Protein AF-A0A358MBJ8-F1 (afdb_monomer_lite)

Radius of gyration: 22.32 Å; chains: 1; bounding box: 69×44×51 Å

Sequence (269 aa):
MGYALFLFYILLGVINAYLLLSREKPTRILWAGGVAGLIFLMWSHVPFSFLFGFGILSHVLGLILVIVWTIVFYVIKRRHLPRLSGLLHRRWKPDKEDLFLLAAVFVISLYCIVCLYSHTLYEIDGAYYTGQCTYGDMNFHLGIITSIKEQGSFPPDYNIFPGQRLDYYFLSDSVSSSLYLFGCSLKAAYMLPMIFAFMLTFAGMWHLAYAVLKRVSKTLTAFILFFFNGGFGLMYFLDGLKAEGGAENFNRIFTAYYETPTNYVNSGS

Structure (mmCIF, N/CA/C/O backbone):
data_AF-A0A358MBJ8-F1
#
_entry.id   AF-A0A358MBJ8-F1
#
loop_
_atom_site.group_PDB
_atom_site.id
_atom_site.type_symbol
_atom_site.label_atom_id
_atom_site.label_alt_id
_atom_site.label_comp_id
_atom_site.label_asym_id
_atom_site.label_entity_id
_atom_site.label_seq_id
_atom_site.pdbx_PDB_ins_code
_atom_site.Cartn_x
_atom_site.Cartn_y
_atom_site.Cartn_z
_atom_site.occupancy
_atom_site.B_iso_or_equiv
_atom_site.auth_seq_id
_atom_site.auth_comp_id
_atom_site.auth_asym_id
_atom_site.auth_atom_id
_atom_site.pdbx_PDB_model_num
ATOM 1 N N . MET A 1 1 ? 0.413 11.540 -13.100 1.00 87.25 1 MET A N 1
ATOM 2 C CA . MET A 1 1 ? -0.993 11.078 -13.019 1.00 87.25 1 MET A CA 1
ATOM 3 C C . MET A 1 1 ? -1.152 9.915 -12.030 1.00 87.25 1 MET A C 1
ATOM 5 O O . MET A 1 1 ? -2.158 9.872 -11.333 1.00 87.25 1 MET A O 1
ATOM 9 N N . GLY A 1 2 ? -0.149 9.039 -11.880 1.00 94.06 2 GLY A N 1
ATOM 10 C CA . GLY A 1 2 ? -0.182 7.879 -10.975 1.00 94.06 2 GLY A CA 1
ATOM 11 C C . GLY A 1 2 ? -0.465 8.190 -9.500 1.00 94.06 2 GLY A C 1
ATOM 12 O O . GLY A 1 2 ? -1.311 7.530 -8.910 1.00 94.06 2 GLY A O 1
ATOM 13 N N . TYR A 1 3 ? 0.128 9.238 -8.912 1.00 96.94 3 TYR A N 1
ATOM 14 C CA . TYR A 1 3 ? -0.202 9.648 -7.533 1.00 96.94 3 TYR A CA 1
ATOM 15 C C . TYR A 1 3 ? -1.693 9.958 -7.344 1.00 96.94 3 TYR A C 1
ATOM 17 O O . TYR A 1 3 ? -2.292 9.560 -6.349 1.00 96.94 3 TYR A O 1
ATOM 25 N N . ALA A 1 4 ? -2.301 10.652 -8.311 1.00 96.62 4 ALA A N 1
ATOM 26 C CA . ALA A 1 4 ? -3.720 10.986 -8.264 1.00 96.62 4 ALA A CA 1
ATOM 27 C C . ALA A 1 4 ? -4.584 9.726 -8.387 1.00 96.62 4 ALA A C 1
ATOM 29 O O . ALA A 1 4 ? -5.524 9.570 -7.617 1.00 96.62 4 ALA A O 1
ATOM 30 N N . LEU A 1 5 ? -4.224 8.804 -9.290 1.00 96.38 5 LEU A N 1
ATOM 31 C CA . LEU A 1 5 ? -4.881 7.500 -9.411 1.00 96.38 5 LEU A CA 1
ATOM 32 C C . LEU A 1 5 ? -4.848 6.744 -8.076 1.00 96.38 5 LEU A C 1
ATOM 34 O O . LEU A 1 5 ? -5.888 6.305 -7.591 1.00 96.38 5 LEU A O 1
ATOM 38 N N . PHE A 1 6 ? -3.670 6.652 -7.455 1.00 97.94 6 PHE A N 1
ATOM 39 C CA . PHE A 1 6 ? -3.481 5.986 -6.169 1.00 97.94 6 PHE A CA 1
ATOM 40 C C . PHE A 1 6 ? -4.370 6.590 -5.078 1.00 97.94 6 PHE A C 1
ATOM 42 O O . PHE A 1 6 ? -5.174 5.890 -4.466 1.00 97.94 6 PHE A O 1
ATOM 49 N N . LEU A 1 7 ? -4.275 7.908 -4.868 1.00 97.69 7 LEU A N 1
ATOM 50 C CA . LEU A 1 7 ? -5.063 8.610 -3.853 1.00 97.69 7 LEU A CA 1
ATOM 51 C C . LEU A 1 7 ? -6.566 8.507 -4.116 1.00 97.69 7 LEU A C 1
ATOM 53 O O . LEU A 1 7 ? -7.350 8.444 -3.171 1.00 97.69 7 LEU A O 1
ATOM 57 N N . PHE A 1 8 ? -6.976 8.453 -5.382 1.00 98.00 8 PHE A N 1
ATOM 58 C CA . PHE A 1 8 ? -8.374 8.293 -5.747 1.00 98.00 8 PHE A CA 1
ATOM 59 C C . PHE A 1 8 ? -8.906 6.898 -5.392 1.00 98.00 8 PHE A C 1
ATOM 61 O O . PHE A 1 8 ? -9.990 6.797 -4.819 1.00 98.00 8 PHE A O 1
ATOM 68 N N . TYR A 1 9 ? -8.130 5.831 -5.606 1.00 98.50 9 TYR A N 1
ATOM 69 C CA . TYR A 1 9 ? -8.487 4.498 -5.105 1.00 98.50 9 TYR A CA 1
ATOM 70 C C . TYR A 1 9 ? -8.550 4.442 -3.576 1.00 98.50 9 TYR A C 1
ATOM 72 O O . TYR A 1 9 ? -9.495 3.868 -3.033 1.00 98.50 9 TYR A O 1
ATOM 80 N N . ILE A 1 10 ? -7.608 5.080 -2.870 1.00 98.31 10 ILE A N 1
ATOM 81 C CA . ILE A 1 10 ? -7.657 5.195 -1.403 1.00 98.31 10 ILE A CA 1
ATOM 82 C C . ILE A 1 10 ? -8.930 5.924 -0.957 1.00 98.31 10 ILE A C 1
ATOM 84 O O . ILE A 1 10 ? -9.619 5.455 -0.052 1.00 98.31 10 ILE A O 1
ATOM 88 N N . LEU A 1 11 ? -9.293 7.027 -1.615 1.00 98.19 11 LEU A N 1
ATOM 89 C CA . LEU A 1 11 ? -10.523 7.763 -1.327 1.00 98.19 11 LEU A CA 1
ATOM 90 C C . LEU A 1 11 ? -11.769 6.892 -1.537 1.00 98.19 11 LEU A C 1
ATOM 92 O O . LEU A 1 11 ? -12.630 6.843 -0.657 1.00 98.19 11 LEU A O 1
ATOM 96 N N . LEU A 1 12 ? -11.864 6.180 -2.664 1.00 98.44 12 LEU A N 1
ATOM 97 C CA . LEU A 1 12 ? -12.967 5.250 -2.931 1.00 98.44 12 LEU A CA 1
ATOM 98 C C . LEU A 1 12 ? -13.023 4.140 -1.875 1.00 98.44 12 LEU A C 1
ATOM 100 O O . LEU A 1 12 ? -14.106 3.815 -1.383 1.00 98.44 12 LEU A O 1
ATOM 104 N N . GLY A 1 13 ? -11.874 3.610 -1.462 1.00 98.38 13 GLY A N 1
ATOM 105 C CA . GLY A 1 13 ? -11.763 2.661 -0.358 1.00 98.38 13 GLY A CA 1
ATOM 106 C C . GLY A 1 13 ? -12.317 3.218 0.956 1.00 98.38 13 GLY A C 1
ATOM 107 O O . GLY A 1 13 ? -13.173 2.588 1.576 1.00 98.38 13 GLY A O 1
ATOM 108 N N . VAL A 1 14 ? -11.913 4.429 1.351 1.00 97.69 14 VAL A N 1
ATOM 109 C CA . VAL A 1 14 ? -12.406 5.118 2.561 1.00 97.69 14 VAL A CA 1
ATOM 110 C C . VAL A 1 14 ? -13.905 5.389 2.498 1.00 97.69 14 VAL A C 1
ATOM 112 O O . VAL A 1 14 ? -14.598 5.183 3.497 1.00 97.69 14 VAL A O 1
ATOM 115 N N . ILE A 1 15 ? -14.436 5.782 1.338 1.00 96.69 15 ILE A N 1
ATOM 116 C CA . ILE A 1 15 ? -15.883 5.933 1.145 1.00 96.69 15 ILE A CA 1
ATOM 117 C C . ILE A 1 15 ? -16.578 4.589 1.388 1.00 96.69 15 ILE A C 1
ATOM 119 O O . ILE A 1 15 ? -17.484 4.522 2.214 1.00 96.69 15 ILE A O 1
ATOM 123 N N . ASN A 1 16 ? -16.133 3.506 0.744 1.00 97.06 16 ASN A N 1
ATOM 124 C CA . ASN A 1 16 ? -16.726 2.176 0.929 1.00 97.06 16 ASN A CA 1
ATOM 125 C C . ASN A 1 16 ? -16.635 1.693 2.386 1.00 97.06 16 ASN A C 1
ATOM 127 O O . ASN A 1 16 ? -17.618 1.184 2.928 1.00 97.06 16 ASN A O 1
ATOM 131 N N . ALA A 1 17 ? -15.498 1.906 3.050 1.00 96.62 17 ALA A N 1
ATOM 132 C CA . ALA A 1 17 ? -15.330 1.569 4.459 1.00 96.62 17 ALA A CA 1
ATOM 133 C C . ALA A 1 17 ? -16.273 2.377 5.354 1.00 96.62 17 ALA A C 1
ATOM 135 O O . ALA A 1 17 ? -16.887 1.805 6.250 1.00 96.62 17 ALA A O 1
ATOM 136 N N . TYR A 1 18 ? -16.468 3.672 5.091 1.00 93.88 18 TYR A N 1
ATOM 137 C CA . TYR A 1 18 ? -17.449 4.475 5.821 1.00 93.88 18 TYR A CA 1
ATOM 138 C C . TYR A 1 18 ? -18.877 3.958 5.619 1.00 93.88 18 TYR A C 1
ATOM 140 O O . TYR A 1 18 ? -19.639 3.880 6.581 1.00 93.88 18 TYR A O 1
ATOM 148 N N . LEU A 1 19 ? -19.244 3.561 4.397 1.00 93.50 19 LEU A N 1
ATOM 149 C CA . LEU A 1 19 ? -20.577 3.019 4.107 1.00 93.50 19 LEU A CA 1
ATOM 150 C C . LEU A 1 19 ? -20.870 1.715 4.858 1.00 93.50 19 LEU A C 1
ATOM 152 O O . LEU A 1 19 ? -22.028 1.443 5.183 1.00 93.50 19 LEU A O 1
ATOM 156 N N . LEU A 1 20 ? -19.837 0.919 5.137 1.00 93.56 20 LEU A N 1
ATOM 157 C CA . LEU A 1 20 ? -19.953 -0.345 5.860 1.00 93.56 20 LEU A CA 1
ATOM 158 C C . LEU A 1 20 ? -19.821 -0.175 7.381 1.00 93.56 20 LEU A C 1
ATOM 160 O O . LEU A 1 20 ? -20.562 -0.795 8.142 1.00 93.56 20 LEU A O 1
ATOM 164 N N . LEU A 1 21 ? -18.889 0.668 7.818 1.00 92.88 21 LEU A N 1
ATOM 165 C CA . LEU A 1 21 ? -18.431 0.803 9.201 1.00 92.88 21 LEU A CA 1
ATOM 166 C C . LEU A 1 21 ? -18.790 2.174 9.788 1.00 92.88 21 LEU A C 1
ATOM 168 O O . LEU A 1 21 ? -18.085 2.684 10.651 1.00 92.88 21 LEU A O 1
ATOM 172 N N . SER A 1 22 ? -19.900 2.785 9.364 1.00 88.06 22 SER A N 1
ATOM 173 C CA . SER A 1 22 ? -20.279 4.162 9.734 1.00 88.06 22 SER A CA 1
ATOM 174 C C . SER A 1 22 ? -20.434 4.415 11.244 1.00 88.06 22 SER A C 1
ATOM 176 O O . SER A 1 22 ? -20.597 5.559 11.664 1.00 88.06 22 SER A O 1
ATOM 178 N N . ARG A 1 23 ? -20.484 3.353 12.056 1.00 87.50 23 ARG A N 1
ATOM 179 C CA . ARG A 1 23 ? -20.591 3.397 13.524 1.00 87.50 23 ARG A CA 1
ATOM 180 C C . ARG A 1 23 ? -19.247 3.209 14.235 1.00 87.50 23 ARG A C 1
ATOM 182 O O . ARG A 1 23 ? -19.180 3.417 15.443 1.00 87.50 23 ARG A O 1
ATOM 189 N N . GLU A 1 24 ? -18.211 2.802 13.510 1.00 91.06 24 GLU A N 1
ATOM 190 C CA . GLU A 1 24 ? -16.868 2.590 14.043 1.00 91.06 24 GLU A CA 1
ATOM 191 C C . GLU A 1 24 ? -16.105 3.909 14.203 1.00 91.06 24 GLU A C 1
ATOM 193 O O . GLU A 1 24 ? -16.504 4.971 13.714 1.00 91.06 24 GLU A O 1
ATOM 198 N N . LYS A 1 25 ? -14.970 3.837 14.904 1.00 91.12 25 LYS A N 1
ATOM 199 C CA . LYS A 1 25 ? -14.054 4.971 15.051 1.00 91.12 25 LYS A CA 1
ATOM 200 C C . LYS A 1 25 ? -13.467 5.396 13.693 1.00 91.12 25 LYS A C 1
ATOM 202 O O . LYS A 1 25 ? -13.165 4.526 12.871 1.00 91.12 25 LYS A O 1
ATOM 207 N N . PRO A 1 26 ? -13.191 6.700 13.483 1.00 92.56 26 PRO A N 1
ATOM 208 C CA . PRO A 1 26 ? -12.522 7.187 12.275 1.00 92.56 26 PRO A CA 1
ATOM 209 C C . PRO A 1 26 ? -11.204 6.472 11.961 1.00 92.56 26 PRO A C 1
ATOM 211 O O . PRO A 1 26 ? -10.947 6.181 10.800 1.00 92.56 26 PRO A O 1
ATOM 214 N N . THR A 1 27 ? -10.407 6.118 12.975 1.00 95.12 27 THR A N 1
ATOM 215 C CA . THR A 1 27 ? -9.150 5.361 12.814 1.00 95.12 27 THR A CA 1
ATOM 216 C C . THR A 1 27 ? -9.362 4.029 12.096 1.00 95.12 27 THR A C 1
ATOM 218 O O . THR A 1 27 ? -8.670 3.737 11.124 1.00 95.12 27 THR A O 1
ATOM 221 N N . ARG A 1 28 ? -10.387 3.269 12.496 1.00 95.50 28 ARG A N 1
ATOM 222 C CA . ARG A 1 28 ? -10.745 1.984 11.875 1.00 95.50 28 ARG A CA 1
ATOM 223 C C . ARG A 1 28 ? -11.305 2.153 10.468 1.00 95.50 28 ARG A C 1
ATOM 225 O O . ARG A 1 28 ? -10.997 1.348 9.597 1.00 95.50 28 ARG A O 1
ATOM 232 N N . ILE A 1 29 ? -12.109 3.195 10.241 1.00 96.06 29 ILE A N 1
ATOM 233 C CA . ILE A 1 29 ? -12.667 3.510 8.917 1.00 96.06 29 ILE A CA 1
ATOM 234 C C . ILE A 1 29 ? -11.545 3.874 7.940 1.00 96.06 29 ILE A C 1
ATOM 236 O O . ILE A 1 29 ? -11.521 3.359 6.826 1.00 96.06 29 ILE A O 1
ATOM 240 N N . LEU A 1 30 ? -10.606 4.728 8.355 1.00 96.50 30 LEU A N 1
ATOM 241 C CA . LEU A 1 30 ? -9.457 5.124 7.539 1.00 96.50 30 LEU A CA 1
ATOM 242 C C . LEU A 1 30 ? -8.540 3.935 7.249 1.00 96.50 30 LEU A C 1
ATOM 244 O O . LEU A 1 30 ? -8.127 3.758 6.106 1.00 96.50 30 LEU A O 1
ATOM 248 N N . TRP A 1 31 ? -8.273 3.094 8.251 1.00 98.00 31 TRP A N 1
ATOM 249 C CA . TRP A 1 31 ? -7.493 1.873 8.073 1.00 98.00 31 TRP A CA 1
ATOM 250 C C . TRP A 1 31 ? -8.161 0.900 7.091 1.00 98.00 31 TRP A C 1
ATOM 252 O O . TRP A 1 31 ? -7.574 0.563 6.063 1.00 98.00 31 TRP A O 1
ATOM 262 N N . ALA A 1 32 ? -9.406 0.494 7.358 1.00 98.19 32 ALA A N 1
ATOM 263 C CA . ALA A 1 32 ? -10.138 -0.436 6.498 1.00 98.19 32 ALA A CA 1
ATOM 264 C C . ALA A 1 32 ? -10.319 0.134 5.084 1.00 98.19 32 ALA A C 1
ATOM 266 O O . ALA A 1 32 ? -10.236 -0.593 4.098 1.00 98.19 32 ALA A O 1
ATOM 267 N N . GLY A 1 33 ? -10.519 1.448 4.986 1.00 98.00 33 GLY A N 1
ATOM 268 C CA . GLY A 1 33 ? -10.621 2.172 3.731 1.00 98.00 33 GLY A CA 1
ATOM 269 C C . GLY A 1 33 ? -9.330 2.184 2.928 1.00 98.00 33 GLY A C 1
ATOM 270 O O . GLY A 1 33 ? -9.367 1.938 1.727 1.00 98.00 33 GLY A O 1
ATOM 271 N N . GLY A 1 34 ? -8.190 2.411 3.579 1.00 98.12 34 GLY A N 1
ATOM 272 C CA . GLY A 1 34 ? -6.884 2.326 2.931 1.00 98.12 34 GLY A CA 1
ATOM 273 C C . GLY A 1 34 ? -6.597 0.921 2.403 1.00 98.12 34 GLY A C 1
ATOM 274 O O . GLY A 1 34 ? -6.195 0.779 1.250 1.00 98.12 34 GLY A O 1
ATOM 275 N N . VAL A 1 35 ? -6.890 -0.118 3.197 1.00 98.19 35 VAL A N 1
ATOM 276 C CA . VAL A 1 35 ? -6.763 -1.523 2.765 1.00 98.19 35 VAL A CA 1
ATOM 277 C C . VAL A 1 35 ? -7.673 -1.808 1.569 1.00 98.19 35 VAL A C 1
ATOM 279 O O . VAL A 1 35 ? -7.209 -2.322 0.554 1.00 98.19 35 VAL A O 1
ATOM 282 N N . ALA A 1 36 ? -8.952 -1.428 1.647 1.00 98.31 36 ALA A N 1
ATOM 283 C CA . ALA A 1 36 ? -9.899 -1.607 0.548 1.00 98.31 36 ALA A CA 1
ATOM 284 C C . ALA A 1 36 ? -9.458 -0.860 -0.719 1.00 98.31 36 ALA A C 1
ATOM 286 O O . ALA A 1 36 ? -9.558 -1.406 -1.812 1.00 98.31 36 ALA A O 1
ATOM 287 N N . GLY A 1 37 ? -8.929 0.357 -0.580 1.00 98.25 37 GLY A N 1
ATOM 288 C CA . GLY A 1 37 ? -8.416 1.146 -1.696 1.00 98.25 37 GLY A CA 1
ATOM 289 C C . GLY A 1 37 ? -7.234 0.481 -2.399 1.00 98.25 37 GLY A C 1
ATOM 290 O O . GLY A 1 37 ? -7.223 0.416 -3.627 1.00 98.25 37 GLY A O 1
ATOM 291 N N . LEU A 1 38 ? -6.284 -0.081 -1.643 1.00 97.50 38 LEU A N 1
ATOM 292 C CA . LEU A 1 38 ? -5.187 -0.869 -2.216 1.00 97.50 38 LEU A CA 1
ATOM 293 C C . LEU A 1 38 ? -5.701 -2.121 -2.934 1.00 97.50 38 LEU A C 1
ATOM 295 O O . LEU A 1 38 ? -5.280 -2.392 -4.054 1.00 97.50 38 LEU A O 1
ATOM 299 N N . ILE A 1 39 ? -6.650 -2.845 -2.334 1.00 97.56 39 ILE A N 1
ATOM 300 C CA . ILE A 1 39 ? -7.275 -4.023 -2.954 1.00 97.56 39 ILE A CA 1
ATOM 301 C C . ILE A 1 39 ? -7.997 -3.636 -4.251 1.00 97.56 39 ILE A C 1
ATOM 303 O O . ILE A 1 39 ? -7.870 -4.337 -5.252 1.00 97.56 39 ILE A O 1
ATOM 307 N N . PHE A 1 40 ? -8.721 -2.515 -4.270 1.00 98.19 40 PHE A N 1
ATOM 308 C CA . PHE A 1 40 ? -9.386 -2.017 -5.472 1.00 98.19 40 PHE A CA 1
ATOM 309 C C . PHE A 1 40 ? -8.391 -1.665 -6.575 1.00 98.19 40 PHE A C 1
ATOM 311 O O . PHE A 1 40 ? -8.598 -2.078 -7.715 1.00 98.19 40 PHE A O 1
ATOM 318 N N . LEU A 1 41 ? -7.308 -0.954 -6.251 1.00 97.94 41 LEU A N 1
ATOM 319 C CA . LEU A 1 41 ? -6.250 -0.655 -7.217 1.00 97.94 41 LEU A CA 1
ATOM 320 C C . LEU A 1 41 ? -5.613 -1.942 -7.762 1.00 97.94 41 LEU A C 1
ATOM 322 O O . LEU A 1 41 ? -5.389 -2.039 -8.961 1.00 97.94 41 LEU A O 1
ATOM 326 N N . MET A 1 42 ? -5.382 -2.928 -6.896 1.00 97.25 42 MET A N 1
ATOM 327 C CA . MET A 1 42 ? -4.738 -4.199 -7.231 1.00 97.25 42 MET A CA 1
ATOM 328 C C . MET A 1 42 ? -5.606 -5.121 -8.100 1.00 97.25 42 MET A C 1
ATOM 330 O O . MET A 1 42 ? -5.093 -5.793 -8.985 1.00 97.25 42 MET A O 1
ATOM 334 N N . TRP A 1 43 ? -6.920 -5.173 -7.864 1.00 97.75 43 TRP A N 1
ATOM 335 C CA . TRP A 1 43 ? -7.792 -6.176 -8.493 1.00 97.75 43 TRP A CA 1
ATOM 336 C C . TRP A 1 43 ? -8.712 -5.643 -9.585 1.00 97.75 43 TRP A C 1
ATOM 338 O O . TRP A 1 43 ? -9.121 -6.405 -10.458 1.00 97.75 43 TRP A O 1
ATOM 348 N N . SER A 1 44 ? -9.086 -4.364 -9.560 1.00 97.94 44 SER A N 1
ATOM 349 C CA . SER A 1 44 ? -10.159 -3.870 -10.436 1.00 97.94 44 SER A CA 1
ATOM 350 C C . SER A 1 44 ? -9.812 -3.913 -11.923 1.00 97.94 44 SER A C 1
ATOM 352 O O . SER A 1 44 ? -10.695 -4.141 -12.747 1.00 97.94 44 SER A O 1
ATOM 354 N N . HIS A 1 45 ? -8.538 -3.726 -12.278 1.00 97.62 45 HIS A N 1
ATOM 355 C CA . HIS A 1 45 ? -8.088 -3.777 -13.667 1.00 97.62 45 HIS A CA 1
ATOM 356 C C . HIS A 1 45 ? -7.978 -5.215 -14.197 1.00 97.62 45 HIS A C 1
ATOM 358 O O . HIS A 1 45 ? -8.116 -5.419 -15.398 1.00 97.62 45 HIS A O 1
ATOM 364 N N . VAL A 1 46 ? -7.764 -6.209 -13.324 1.00 97.94 46 VAL A N 1
ATOM 365 C CA . VAL A 1 46 ? -7.465 -7.613 -13.667 1.00 97.94 46 VAL A CA 1
ATOM 366 C C . VAL A 1 46 ? -8.419 -8.216 -14.707 1.00 97.94 46 VAL A C 1
ATOM 368 O O . VAL A 1 46 ? -7.919 -8.692 -15.727 1.00 97.94 46 VAL A O 1
ATOM 371 N N . PRO A 1 47 ? -9.761 -8.188 -14.541 1.00 98.00 47 PRO A N 1
ATOM 372 C CA . PRO A 1 47 ? -10.665 -8.775 -15.535 1.00 98.00 47 PRO A CA 1
ATOM 373 C C . PRO A 1 47 ? -10.536 -8.114 -16.912 1.00 98.00 47 PRO A C 1
ATOM 375 O O . PRO A 1 47 ? -10.630 -8.789 -17.931 1.00 98.00 47 PRO A O 1
ATOM 378 N N . PHE A 1 48 ? -10.273 -6.808 -16.956 1.00 98.44 48 PHE A N 1
ATOM 379 C CA . PHE A 1 48 ? -10.070 -6.080 -18.205 1.00 98.44 48 PHE A CA 1
ATOM 380 C C . PHE A 1 48 ? -8.677 -6.327 -18.781 1.00 98.44 48 PHE A C 1
ATOM 382 O O . PHE A 1 48 ? -8.526 -6.395 -19.996 1.00 98.44 48 PHE A O 1
ATOM 389 N N . SER A 1 49 ? -7.674 -6.537 -17.927 1.00 98.00 49 SER A N 1
ATOM 390 C CA . SER A 1 49 ? -6.324 -6.891 -18.350 1.00 98.00 49 SER A CA 1
ATOM 391 C C .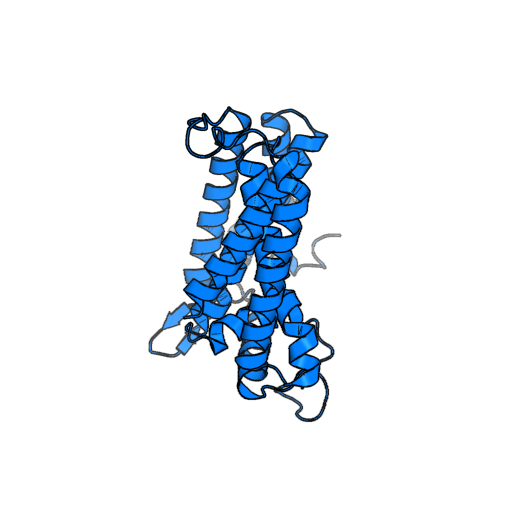 SER A 1 49 ? -6.272 -8.250 -19.042 1.00 98.00 49 SER A C 1
ATOM 393 O O . SER A 1 49 ? -5.563 -8.374 -20.033 1.00 98.00 49 SER A O 1
ATOM 395 N N . PHE A 1 50 ? -7.082 -9.226 -18.624 1.00 97.62 50 PHE A N 1
ATOM 396 C CA . PHE A 1 50 ? -7.232 -10.486 -19.365 1.00 97.62 50 PHE A CA 1
ATOM 397 C C . PHE A 1 50 ? -7.824 -10.312 -20.775 1.00 97.62 50 PHE A C 1
ATOM 399 O O . PHE A 1 50 ? -7.564 -11.139 -21.643 1.00 97.62 50 PHE A O 1
ATOM 406 N N . LEU A 1 51 ? -8.624 -9.265 -21.010 1.00 97.69 51 LEU A N 1
ATOM 407 C CA . LEU A 1 51 ? -9.299 -9.029 -22.294 1.00 97.69 51 LEU A CA 1
ATOM 408 C C . LEU A 1 51 ? -8.503 -8.109 -23.227 1.00 97.69 51 LEU A C 1
ATOM 410 O O . LEU A 1 51 ? -8.498 -8.315 -24.437 1.00 97.69 51 LEU A O 1
ATOM 414 N N . PHE A 1 52 ? -7.861 -7.080 -22.671 1.00 97.81 52 PHE A N 1
ATOM 415 C CA . PHE A 1 52 ? -7.248 -5.981 -23.427 1.00 97.81 52 PHE A CA 1
ATOM 416 C C . PHE A 1 52 ? -5.754 -5.786 -23.130 1.00 97.81 52 PHE A C 1
ATOM 418 O O . PHE A 1 52 ? -5.146 -4.862 -23.667 1.00 97.81 52 PHE A O 1
ATOM 425 N N . GLY A 1 53 ? -5.164 -6.611 -22.262 1.00 97.69 53 GLY A N 1
ATOM 426 C CA . GLY A 1 53 ? -3.791 -6.458 -21.782 1.00 97.69 53 GLY A CA 1
ATOM 427 C C . GLY A 1 53 ? -3.641 -5.474 -20.614 1.00 97.69 53 GLY A C 1
ATOM 428 O O . GLY A 1 53 ? -4.567 -4.762 -20.203 1.00 97.69 53 GLY A O 1
ATOM 429 N N . PHE A 1 54 ? -2.445 -5.424 -20.038 1.00 97.81 54 PHE A N 1
ATOM 430 C CA . PHE A 1 54 ? -2.051 -4.482 -18.995 1.00 97.81 54 PHE A CA 1
ATOM 431 C C . PHE A 1 54 ? -1.777 -3.089 -19.590 1.00 97.81 54 PHE A C 1
ATOM 433 O O . PHE A 1 54 ? -0.643 -2.687 -19.818 1.00 97.81 54 PHE A O 1
ATOM 440 N N . GLY A 1 55 ? -2.843 -2.331 -19.853 1.00 97.56 55 GLY A N 1
ATOM 441 C CA . GLY A 1 55 ? -2.754 -0.986 -20.430 1.00 97.56 55 GLY A CA 1
ATOM 442 C C . GLY A 1 55 ? -3.674 0.030 -19.758 1.00 97.56 55 GLY A C 1
ATOM 443 O O . GLY A 1 55 ? -4.454 -0.302 -18.861 1.00 97.56 55 GLY A O 1
ATOM 444 N N . ILE A 1 56 ? -3.602 1.289 -20.206 1.00 97.81 56 ILE A N 1
ATOM 445 C CA . ILE A 1 56 ? -4.396 2.403 -19.652 1.00 97.81 56 ILE A CA 1
ATOM 446 C C . ILE A 1 56 ? -5.898 2.092 -19.718 1.00 97.81 56 ILE A C 1
ATOM 448 O O . ILE A 1 56 ? -6.608 2.331 -18.744 1.00 97.81 56 ILE A O 1
ATOM 452 N N . LEU A 1 57 ? -6.371 1.503 -20.825 1.00 98.06 57 LEU A N 1
ATOM 453 C CA . LEU A 1 57 ? -7.777 1.129 -21.009 1.00 98.06 57 LEU A CA 1
ATOM 454 C C . LEU A 1 57 ? -8.281 0.218 -19.880 1.00 98.06 57 LEU A C 1
ATOM 456 O O . LEU A 1 57 ? -9.286 0.532 -19.246 1.00 98.06 57 LEU A O 1
ATOM 460 N N . SER A 1 58 ? -7.557 -0.860 -19.576 1.00 98.38 58 SER A N 1
ATOM 461 C CA . SER A 1 58 ? -7.921 -1.818 -18.524 1.00 98.38 58 SER A CA 1
ATOM 462 C C . SER A 1 58 ? -7.999 -1.169 -17.142 1.00 98.38 58 SER A C 1
ATOM 464 O O . SER A 1 58 ? -8.898 -1.470 -16.360 1.00 98.38 58 SER A O 1
ATOM 466 N N . HIS A 1 59 ? -7.106 -0.219 -16.859 1.00 98.38 59 HIS A N 1
ATOM 467 C CA . HIS A 1 59 ? -7.109 0.530 -15.601 1.00 98.38 59 HIS A CA 1
ATOM 468 C C . HIS A 1 59 ? -8.254 1.544 -15.518 1.00 98.38 59 HIS A C 1
ATOM 470 O O . HIS A 1 59 ? -8.829 1.721 -14.446 1.00 98.38 59 HIS A O 1
ATOM 476 N N . VAL A 1 60 ? -8.614 2.191 -16.631 1.00 98.31 60 VAL A N 1
ATOM 477 C CA . VAL A 1 60 ? -9.778 3.090 -16.697 1.00 98.31 60 VAL A CA 1
ATOM 478 C C . VAL A 1 60 ? -11.074 2.302 -16.507 1.00 98.31 60 VAL A C 1
ATOM 480 O O . VAL A 1 60 ? -11.917 2.712 -15.713 1.00 98.31 60 VAL A O 1
ATOM 483 N N . LEU A 1 61 ? -11.220 1.149 -17.166 1.00 98.62 61 LEU A N 1
ATOM 484 C CA . LEU A 1 61 ? -12.375 0.263 -16.986 1.00 98.62 61 LEU A CA 1
ATOM 485 C C . LEU A 1 61 ? -12.459 -0.277 -15.550 1.00 98.62 61 LEU A C 1
ATOM 487 O O . LEU A 1 61 ? -13.537 -0.258 -14.954 1.00 98.62 61 LEU A O 1
ATOM 491 N N . GLY A 1 62 ? -11.322 -0.666 -14.962 1.00 98.50 62 GLY A N 1
ATOM 492 C CA . GLY A 1 62 ? -11.223 -1.038 -13.548 1.00 98.50 62 GLY A CA 1
ATOM 493 C C . GLY A 1 62 ? -11.672 0.083 -12.613 1.00 98.50 62 GLY A C 1
ATOM 494 O O . GLY A 1 62 ? -12.476 -0.136 -11.706 1.00 98.50 62 GLY A O 1
ATOM 495 N N . LEU A 1 63 ? -11.248 1.317 -12.884 1.00 98.44 63 LEU A N 1
ATOM 496 C CA . LEU A 1 63 ? -11.653 2.460 -12.076 1.00 98.44 63 LEU A CA 1
ATOM 497 C C . LEU A 1 63 ? -13.157 2.742 -12.192 1.00 98.44 63 LEU A C 1
ATOM 499 O O . LEU A 1 63 ? -13.819 2.970 -11.179 1.00 98.44 63 LEU A O 1
ATOM 503 N N . ILE A 1 64 ? -13.709 2.688 -13.408 1.00 98.56 64 ILE A N 1
ATOM 504 C CA . ILE A 1 64 ? -15.152 2.834 -13.649 1.00 98.56 64 ILE A CA 1
ATOM 505 C C . ILE A 1 64 ? -15.926 1.764 -12.875 1.00 98.56 64 ILE A C 1
ATOM 507 O O . ILE A 1 64 ? -16.908 2.098 -12.210 1.00 98.56 64 ILE A O 1
ATOM 511 N N . LEU A 1 65 ? -15.467 0.510 -12.891 1.00 98.50 65 LEU A N 1
ATOM 512 C CA . LEU A 1 65 ? -16.076 -0.582 -12.130 1.00 98.50 65 LEU A CA 1
ATOM 513 C C . LEU A 1 65 ? -16.156 -0.248 -10.631 1.00 98.50 65 LEU A C 1
ATOM 515 O O . LEU A 1 65 ? -17.218 -0.399 -10.025 1.00 98.50 65 LEU A O 1
ATOM 519 N N . VAL A 1 66 ? -15.074 0.263 -10.037 1.00 98.56 66 VAL A N 1
ATOM 520 C CA . VAL A 1 66 ? -15.045 0.628 -8.609 1.00 98.56 66 VAL A CA 1
ATOM 521 C C . VAL A 1 66 ? -15.921 1.848 -8.312 1.00 98.56 66 VAL A C 1
ATOM 523 O O . VAL A 1 66 ? -16.596 1.876 -7.280 1.00 98.56 66 VAL A O 1
ATOM 526 N N . ILE A 1 67 ? -15.979 2.842 -9.203 1.00 98.62 67 ILE A N 1
ATOM 527 C CA . ILE A 1 67 ? -16.886 3.994 -9.061 1.00 98.62 67 ILE A CA 1
ATOM 528 C C . ILE A 1 67 ? -18.345 3.528 -9.085 1.00 98.62 67 ILE A C 1
ATOM 530 O O . ILE A 1 67 ? -19.109 3.866 -8.179 1.00 98.62 67 ILE A O 1
ATOM 534 N N . VAL A 1 68 ? -18.729 2.725 -10.082 1.00 98.38 68 VAL A N 1
ATOM 535 C CA . VAL A 1 68 ? -20.090 2.182 -10.214 1.00 98.38 68 VAL A CA 1
ATOM 536 C C . VAL A 1 68 ? -20.452 1.360 -8.981 1.00 98.38 68 VAL A C 1
ATOM 538 O O . VAL A 1 68 ? -21.515 1.576 -8.397 1.00 98.38 68 VAL A O 1
ATOM 541 N N . TRP A 1 69 ? -19.547 0.490 -8.527 1.00 97.75 69 TRP A N 1
ATOM 542 C CA . TRP A 1 69 ? -19.719 -0.269 -7.290 1.00 97.75 69 TRP A CA 1
ATOM 543 C C . TRP A 1 69 ? -19.954 0.645 -6.084 1.00 97.75 69 TRP A C 1
ATOM 545 O O . TRP A 1 69 ? -20.911 0.453 -5.338 1.00 97.75 69 TRP A O 1
ATOM 555 N N . THR A 1 70 ? -19.134 1.684 -5.923 1.00 97.69 70 THR A N 1
ATOM 556 C CA . THR A 1 70 ? -19.245 2.641 -4.813 1.00 97.69 70 THR A CA 1
ATOM 557 C C . THR A 1 70 ? -20.587 3.377 -4.836 1.00 97.69 70 THR A C 1
ATOM 559 O O . THR A 1 70 ? -21.213 3.549 -3.789 1.00 97.69 70 THR A O 1
ATOM 562 N N . ILE A 1 71 ? -21.070 3.773 -6.019 1.00 97.75 71 ILE A N 1
ATOM 563 C CA . ILE A 1 71 ? -22.376 4.428 -6.193 1.00 97.75 71 ILE A CA 1
ATOM 564 C C . ILE A 1 71 ? -23.513 3.470 -5.830 1.00 97.75 71 ILE A C 1
ATOM 566 O O . ILE A 1 71 ? -24.400 3.834 -5.055 1.00 97.75 71 ILE A O 1
ATOM 570 N N . VAL A 1 72 ? -23.488 2.241 -6.348 1.00 97.00 72 VAL A N 1
ATOM 571 C CA . VAL A 1 72 ? -24.494 1.210 -6.043 1.00 97.00 72 VAL A CA 1
ATOM 572 C C . VAL A 1 72 ? -24.511 0.928 -4.542 1.00 97.00 72 VAL A C 1
ATOM 574 O O . VAL A 1 72 ? -25.571 0.944 -3.910 1.00 97.00 72 VAL A O 1
ATOM 577 N N . PHE A 1 73 ? -23.336 0.753 -3.941 1.00 95.38 73 PHE A N 1
ATOM 578 C CA . PHE A 1 73 ? -23.203 0.483 -2.518 1.00 95.38 73 PHE A CA 1
ATOM 579 C C . PHE A 1 73 ? -23.699 1.653 -1.663 1.00 95.38 73 PHE A C 1
ATOM 581 O O . PHE A 1 73 ? -24.422 1.443 -0.684 1.00 95.38 73 PHE A O 1
ATOM 588 N N . TYR A 1 74 ? -23.415 2.891 -2.076 1.00 95.44 74 TYR A N 1
ATOM 589 C CA . TYR A 1 74 ? -23.985 4.089 -1.466 1.00 95.44 74 TYR A CA 1
ATOM 590 C C . TYR A 1 74 ? -25.514 4.084 -1.534 1.00 95.44 74 TYR A C 1
ATOM 592 O O . TYR A 1 74 ? -26.164 4.277 -0.508 1.00 95.44 74 TYR A O 1
ATOM 600 N N . VAL A 1 75 ? -26.114 3.821 -2.699 1.00 95.81 75 VAL A N 1
ATOM 601 C CA . VAL A 1 75 ? -27.579 3.794 -2.864 1.00 95.81 75 VAL A CA 1
ATOM 602 C C . VAL A 1 75 ? -28.230 2.762 -1.938 1.00 95.81 75 VAL A C 1
ATOM 604 O O . VAL A 1 75 ? -29.256 3.065 -1.324 1.00 95.81 75 VAL A O 1
ATOM 607 N N . ILE A 1 76 ? -27.610 1.592 -1.772 1.00 94.31 76 ILE A N 1
ATOM 608 C CA . ILE A 1 76 ? -28.080 0.536 -0.864 1.00 94.31 76 ILE A CA 1
ATOM 609 C C . ILE A 1 76 ? -27.960 0.976 0.603 1.00 94.31 76 ILE A C 1
ATOM 611 O O . ILE A 1 76 ? -28.890 0.797 1.392 1.00 94.31 76 ILE A O 1
ATOM 615 N N . LYS A 1 77 ? -26.826 1.566 0.997 1.00 92.56 77 LYS A N 1
ATOM 616 C CA . LYS A 1 77 ? -26.529 1.865 2.407 1.00 92.56 77 LYS A CA 1
ATOM 617 C C . LYS A 1 77 ? -27.048 3.215 2.888 1.00 92.56 77 LYS A C 1
ATOM 619 O O . LYS A 1 77 ? -27.244 3.368 4.092 1.00 92.56 77 LYS A O 1
ATOM 624 N N . ARG A 1 78 ? -27.350 4.171 2.001 1.00 88.06 78 ARG A N 1
ATOM 625 C CA . ARG A 1 78 ? -27.677 5.565 2.371 1.00 88.06 78 ARG A CA 1
ATOM 626 C C . ARG A 1 78 ? -28.822 5.705 3.373 1.00 88.06 78 ARG A C 1
ATOM 628 O O . ARG A 1 78 ? -28.812 6.638 4.163 1.00 88.06 78 ARG A O 1
ATOM 635 N N . ARG A 1 79 ? -29.798 4.787 3.361 1.00 85.88 79 ARG A N 1
ATOM 636 C CA . ARG A 1 79 ? -30.939 4.796 4.300 1.00 85.88 79 ARG A CA 1
ATOM 637 C C . ARG A 1 79 ? -30.549 4.392 5.725 1.00 85.88 79 ARG A C 1
ATOM 639 O O . ARG A 1 79 ? -31.239 4.757 6.668 1.00 85.88 79 ARG A O 1
ATOM 646 N N . HIS A 1 80 ? -29.461 3.640 5.867 1.00 83.56 80 HIS A N 1
ATOM 647 C CA . HIS A 1 80 ? -28.930 3.164 7.144 1.00 83.56 80 HIS A CA 1
ATOM 648 C C . HIS A 1 80 ? -27.774 4.020 7.660 1.00 83.56 80 HIS A C 1
ATOM 650 O O . HIS A 1 80 ? -27.333 3.824 8.795 1.00 83.56 80 HIS A O 1
ATOM 656 N N . LEU A 1 81 ? -27.280 4.955 6.843 1.00 81.12 81 LEU A N 1
ATOM 657 C CA . LEU A 1 81 ? -26.263 5.891 7.283 1.00 81.12 81 LEU A CA 1
ATOM 658 C C . LEU A 1 81 ? -26.849 6.803 8.364 1.00 81.12 81 LEU A C 1
ATOM 660 O O . LEU A 1 81 ? -27.975 7.292 8.216 1.00 81.12 81 LEU A O 1
ATOM 664 N N . PRO A 1 82 ? -26.095 7.076 9.441 1.00 74.62 82 PRO A N 1
ATOM 665 C CA . PRO A 1 82 ? -26.452 8.166 10.331 1.00 74.62 82 PRO A CA 1
ATOM 666 C C . PRO A 1 82 ? -26.580 9.444 9.492 1.00 74.62 82 PRO A C 1
ATOM 668 O O . PRO A 1 82 ? -25.806 9.644 8.549 1.00 74.62 82 PRO A O 1
ATOM 671 N N . ARG A 1 83 ? -27.576 10.293 9.799 1.00 65.12 83 ARG A N 1
ATOM 672 C CA . ARG A 1 83 ? -27.763 11.580 9.104 1.00 65.12 83 ARG A CA 1
ATOM 673 C C . ARG A 1 83 ? -26.403 12.275 8.993 1.00 65.12 83 ARG A C 1
ATOM 675 O O . ARG A 1 83 ? -25.643 12.279 9.960 1.00 65.12 83 ARG A O 1
ATOM 682 N N . LEU A 1 84 ? -26.107 12.837 7.816 1.00 54.00 84 LEU A N 1
ATOM 683 C CA . LEU A 1 84 ? -24.798 13.372 7.394 1.00 54.00 84 LEU A CA 1
ATOM 684 C C . LEU A 1 84 ? -24.242 14.514 8.277 1.00 54.00 84 LEU A C 1
ATOM 686 O O . LEU A 1 84 ? -23.234 15.125 7.948 1.00 54.00 84 LEU A O 1
ATOM 690 N N . SER A 1 85 ? -24.861 14.787 9.423 1.00 44.69 85 SER A N 1
ATOM 691 C CA . SER A 1 85 ? -24.395 15.673 10.484 1.00 44.69 85 SER A CA 1
ATOM 692 C C . SER A 1 85 ? -23.191 15.120 11.268 1.00 44.69 85 SER A C 1
ATOM 694 O O . SER A 1 85 ? -22.872 15.641 12.330 1.00 44.69 85 SER A O 1
ATOM 696 N N . GLY A 1 86 ? -22.550 14.035 10.817 1.00 47.66 86 GLY A N 1
ATOM 697 C CA . GLY A 1 86 ? -21.556 13.291 11.600 1.00 47.66 86 GLY A CA 1
ATOM 698 C C . GLY A 1 86 ? -20.095 13.558 11.239 1.00 47.66 86 GLY A C 1
ATOM 699 O O . GLY A 1 86 ? -19.308 13.865 12.124 1.00 47.66 86 GLY A O 1
ATOM 700 N N . LEU A 1 87 ? -19.708 13.444 9.966 1.00 48.12 87 LEU A N 1
ATOM 701 C CA . LEU A 1 87 ? -18.284 13.321 9.603 1.00 48.12 87 LEU A CA 1
ATOM 702 C C . LEU A 1 87 ? -17.538 14.660 9.524 1.00 48.12 87 LEU A C 1
ATOM 704 O O . LEU A 1 87 ? -16.395 14.748 9.953 1.00 48.12 87 LEU A O 1
ATOM 708 N N . LEU A 1 88 ? -18.202 15.708 9.029 1.00 46.81 88 LEU A N 1
ATOM 709 C CA . LEU A 1 88 ? -17.654 17.071 8.972 1.00 46.81 88 LEU A CA 1
ATOM 710 C C . LEU A 1 88 ? -18.060 17.934 10.181 1.00 46.81 88 LEU A C 1
ATOM 712 O O . LEU A 1 88 ? -17.396 18.923 10.471 1.00 46.81 88 LEU A O 1
ATOM 716 N N . HIS A 1 89 ? -19.134 17.574 10.898 1.00 42.59 89 HIS A N 1
ATOM 717 C CA . HIS A 1 89 ? -19.689 18.401 11.982 1.00 42.59 89 HIS A CA 1
ATOM 718 C C . HIS A 1 89 ? -19.309 17.914 13.391 1.00 42.59 89 HIS A C 1
ATOM 720 O O . HIS A 1 89 ? -19.211 18.713 14.323 1.00 42.59 89 HIS A O 1
ATOM 726 N N . ARG A 1 90 ? -19.028 16.617 13.576 1.00 51.03 90 ARG A N 1
ATOM 727 C CA . ARG A 1 90 ? -18.487 16.100 14.836 1.00 51.03 90 ARG A CA 1
ATOM 728 C C . ARG A 1 90 ? -16.971 16.231 14.767 1.00 51.03 90 ARG A C 1
ATOM 730 O O . ARG A 1 90 ? -16.313 15.385 14.174 1.00 51.03 90 ARG A O 1
ATOM 737 N N . ARG A 1 91 ? -16.408 17.283 15.374 1.00 64.62 91 ARG A N 1
ATOM 738 C CA . ARG A 1 91 ? -14.963 17.353 15.663 1.00 64.62 91 ARG A CA 1
ATOM 739 C C . ARG A 1 91 ? -14.563 16.037 16.334 1.00 64.62 91 ARG A C 1
ATOM 741 O O . ARG A 1 91 ? -14.908 15.821 17.497 1.00 64.62 91 ARG A O 1
ATOM 748 N N . TRP A 1 92 ? -13.914 15.139 15.593 1.00 80.06 92 TRP A N 1
ATOM 749 C CA . TRP A 1 92 ? -13.373 13.914 16.160 1.00 80.06 92 TRP A CA 1
ATOM 750 C C . TRP A 1 92 ? -12.371 14.322 17.235 1.00 80.06 92 TRP A C 1
ATOM 752 O O . TRP A 1 92 ? -11.425 15.062 16.972 1.00 80.06 92 TRP A O 1
ATOM 762 N N . LYS A 1 93 ? -12.643 13.906 18.470 1.00 87.56 93 LYS A N 1
ATOM 763 C CA . LYS A 1 93 ? -11.730 14.073 19.593 1.00 87.56 93 LYS A CA 1
ATOM 764 C C . LYS A 1 93 ? -11.086 12.707 19.822 1.00 87.56 93 LYS A C 1
ATOM 766 O O . LYS A 1 93 ? -11.807 11.819 20.281 1.00 87.56 93 LYS A O 1
ATOM 771 N N . PRO A 1 94 ? -9.811 12.514 19.441 1.00 90.69 94 PRO A N 1
ATOM 772 C CA . PRO A 1 94 ? -9.138 11.237 19.630 1.00 90.69 94 PRO A CA 1
ATOM 773 C C . PRO A 1 94 ? -9.063 10.923 21.124 1.00 90.69 94 PRO A C 1
ATOM 775 O O . PRO A 1 94 ? -8.733 11.792 21.935 1.00 90.69 94 PRO A O 1
ATOM 778 N N . ASP A 1 95 ? -9.407 9.692 21.489 1.00 94.06 95 ASP A N 1
ATOM 779 C CA . ASP A 1 95 ? -9.239 9.217 22.858 1.00 94.06 95 ASP A CA 1
ATOM 780 C C . ASP A 1 95 ? -7.815 8.686 23.096 1.00 94.06 95 ASP A C 1
ATOM 782 O O . ASP A 1 95 ? -6.937 8.753 22.234 1.00 94.06 95 ASP A O 1
ATOM 786 N N . LYS A 1 96 ? -7.562 8.154 24.296 1.00 95.25 96 LYS A N 1
ATOM 787 C CA . LYS A 1 96 ? -6.245 7.613 24.651 1.00 95.25 96 LYS A CA 1
ATOM 788 C C . LYS A 1 96 ? -5.818 6.455 23.740 1.00 95.25 96 LYS A C 1
ATOM 790 O O . LYS A 1 96 ? -4.630 6.320 23.482 1.00 95.25 96 LYS A O 1
ATOM 795 N N . GLU A 1 97 ? -6.739 5.611 23.280 1.00 95.69 97 GLU A N 1
ATOM 796 C CA . GLU A 1 97 ? -6.398 4.536 22.339 1.00 95.69 97 GLU A CA 1
ATOM 797 C C . GLU A 1 97 ? -5.964 5.132 21.000 1.00 95.69 97 GLU A C 1
ATOM 799 O O . GLU A 1 97 ? -4.900 4.769 20.502 1.00 95.69 97 GLU A O 1
ATOM 804 N N . ASP A 1 98 ? -6.748 6.068 20.460 1.00 96.38 98 ASP A N 1
ATOM 805 C CA . ASP A 1 98 ? -6.476 6.701 19.168 1.00 96.38 98 ASP A CA 1
ATOM 806 C C . ASP A 1 98 ? -5.128 7.439 19.174 1.00 96.38 98 ASP A C 1
ATOM 808 O O . ASP A 1 98 ? -4.344 7.303 18.238 1.00 96.38 98 ASP A O 1
ATOM 812 N N . LEU A 1 99 ? -4.821 8.182 20.242 1.00 96.88 99 LEU A N 1
ATOM 813 C CA . LEU A 1 99 ? -3.549 8.901 20.368 1.00 96.88 99 LEU A CA 1
ATOM 814 C C . LEU A 1 99 ? -2.346 7.951 20.376 1.00 96.88 99 LEU A C 1
ATOM 816 O O . LEU A 1 99 ? -1.359 8.205 19.688 1.00 96.88 99 LEU A O 1
ATOM 820 N N . PHE A 1 100 ? -2.426 6.854 21.131 1.00 97.88 100 PHE A N 1
ATOM 821 C CA . PHE A 1 100 ? -1.341 5.875 21.198 1.00 97.88 100 PHE A CA 1
ATOM 822 C C . PHE A 1 100 ? -1.194 5.082 19.895 1.00 97.88 100 PHE A C 1
ATOM 824 O O . PHE A 1 100 ? -0.064 4.830 19.484 1.00 97.88 100 PHE A O 1
ATOM 831 N N . LEU A 1 101 ? -2.302 4.746 19.226 1.00 97.88 101 LEU A N 1
ATOM 832 C CA . LEU A 1 101 ? -2.288 4.149 17.890 1.00 97.88 101 LEU A CA 1
ATOM 833 C C . LEU A 1 101 ? -1.541 5.054 16.915 1.00 97.88 101 LEU A C 1
ATOM 835 O O . LEU A 1 101 ? -0.586 4.617 16.278 1.00 97.88 101 LEU A O 1
ATOM 839 N N . LEU A 1 102 ? -1.973 6.313 16.804 1.00 97.31 102 LEU A N 1
ATOM 840 C CA . LEU A 1 102 ? -1.402 7.266 15.856 1.00 97.31 102 LEU A CA 1
ATOM 841 C C . LEU A 1 102 ? 0.080 7.503 16.141 1.00 97.31 102 LEU A C 1
ATOM 843 O O . LEU A 1 102 ? 0.874 7.498 15.207 1.00 97.31 102 LEU A O 1
ATOM 847 N N . ALA A 1 103 ? 0.459 7.655 17.412 1.00 97.69 103 ALA A N 1
ATOM 848 C CA . ALA A 1 103 ? 1.854 7.825 17.804 1.00 97.69 103 ALA A CA 1
ATOM 849 C C . ALA A 1 103 ? 2.702 6.591 17.457 1.00 97.69 103 ALA A C 1
ATOM 851 O O . ALA A 1 103 ? 3.755 6.738 16.840 1.00 97.69 103 ALA A O 1
ATOM 852 N N . ALA A 1 104 ? 2.243 5.384 17.804 1.00 96.56 104 ALA A N 1
ATOM 853 C CA . ALA A 1 104 ? 2.970 4.149 17.520 1.00 96.56 104 ALA A CA 1
ATOM 854 C C . ALA A 1 104 ? 3.152 3.944 16.010 1.00 96.56 104 ALA A C 1
ATOM 856 O O . ALA A 1 104 ? 4.280 3.770 15.551 1.00 96.56 104 ALA A O 1
ATOM 857 N N . VAL A 1 105 ? 2.063 4.041 15.238 1.00 97.31 105 VAL A N 1
ATOM 858 C CA . VAL A 1 105 ? 2.086 3.910 13.774 1.00 97.31 105 VAL A CA 1
ATOM 859 C C . VAL A 1 105 ? 2.973 4.982 13.146 1.00 97.31 105 VAL A C 1
ATOM 861 O O . VAL A 1 105 ? 3.768 4.652 12.272 1.00 97.31 105 VAL A O 1
ATOM 864 N N . PHE A 1 106 ? 2.888 6.239 13.592 1.00 96.75 106 PHE A N 1
ATOM 865 C CA . PHE A 1 106 ? 3.716 7.327 13.068 1.00 96.75 106 PHE A CA 1
ATOM 866 C C . PHE A 1 106 ? 5.205 7.077 13.302 1.00 96.75 106 PHE A C 1
ATOM 868 O O . PHE A 1 106 ? 5.977 7.138 12.350 1.00 96.75 106 PHE A O 1
ATOM 875 N N . VAL A 1 107 ? 5.608 6.760 14.537 1.00 95.88 107 VAL A N 1
ATOM 876 C CA . VAL A 1 107 ? 7.023 6.568 14.891 1.00 95.88 10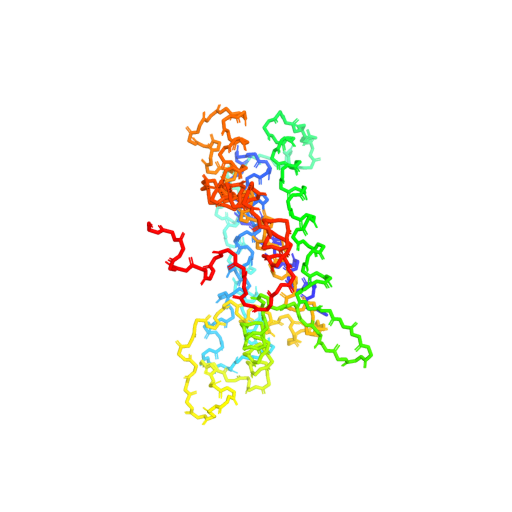7 VAL A CA 1
ATOM 877 C C . VAL A 1 107 ? 7.639 5.426 14.086 1.00 95.88 107 VAL A C 1
ATOM 879 O O . VAL A 1 107 ? 8.690 5.614 13.472 1.00 95.88 107 VAL A O 1
ATOM 882 N N . ILE A 1 108 ? 6.982 4.262 14.040 1.00 94.88 108 ILE A N 1
ATOM 883 C CA . ILE A 1 108 ? 7.542 3.113 13.321 1.00 94.88 108 ILE A CA 1
ATOM 884 C C . ILE A 1 108 ? 7.494 3.303 11.800 1.00 94.88 108 ILE A C 1
ATOM 886 O O . ILE A 1 108 ? 8.457 2.968 11.116 1.00 94.88 108 ILE A O 1
ATOM 890 N N . SER A 1 109 ? 6.437 3.924 11.264 1.00 95.44 109 SER A N 1
ATOM 891 C CA . SER A 1 109 ? 6.354 4.213 9.827 1.00 95.44 109 SER A CA 1
ATOM 892 C C . SER A 1 109 ? 7.410 5.222 9.416 1.00 95.44 109 SER A C 1
ATOM 894 O O . SER A 1 109 ? 8.030 5.039 8.379 1.00 95.44 109 SER A O 1
ATOM 896 N N . LEU A 1 110 ? 7.652 6.261 10.221 1.00 95.44 110 LEU A N 1
ATOM 897 C CA . LEU A 1 110 ? 8.689 7.249 9.943 1.00 95.44 110 LEU A CA 1
ATOM 898 C C . LEU A 1 110 ? 10.063 6.583 9.857 1.00 95.44 110 LEU A C 1
ATOM 900 O O . LEU A 1 110 ? 10.790 6.830 8.899 1.00 95.44 110 LEU A O 1
ATOM 904 N N . TYR A 1 111 ? 10.385 5.700 10.804 1.00 92.94 111 TYR A N 1
ATOM 905 C CA . TYR A 1 111 ? 11.614 4.910 10.752 1.00 92.94 111 TYR A CA 1
ATOM 906 C C . TYR A 1 111 ? 11.698 4.073 9.464 1.00 92.94 111 TYR A C 1
ATOM 908 O O . TYR A 1 111 ? 12.669 4.200 8.718 1.00 92.94 111 TYR A O 1
ATOM 916 N N . CYS A 1 112 ? 10.658 3.295 9.140 1.00 92.31 112 CYS A N 1
ATOM 917 C CA . CYS A 1 112 ? 10.626 2.478 7.923 1.00 92.31 112 CYS A CA 1
ATOM 918 C C . CYS A 1 112 ? 10.742 3.314 6.642 1.00 92.31 112 CYS A C 1
ATOM 920 O O . CYS A 1 112 ? 11.455 2.920 5.726 1.00 92.31 112 CYS A O 1
ATOM 922 N N . ILE A 1 113 ? 10.085 4.475 6.572 1.00 92.56 113 ILE A N 1
ATOM 923 C CA . ILE A 1 113 ? 10.163 5.398 5.433 1.00 92.56 113 ILE A CA 1
ATOM 924 C C . ILE A 1 113 ? 11.588 5.930 5.290 1.00 92.56 113 ILE A C 1
ATOM 926 O O . ILE A 1 113 ? 12.132 5.911 4.189 1.00 92.56 113 ILE A O 1
ATOM 930 N N . VAL A 1 114 ? 12.219 6.366 6.384 1.00 91.44 114 VAL A N 1
ATOM 931 C CA . VAL A 1 114 ? 13.615 6.823 6.352 1.00 91.44 114 VAL A CA 1
ATOM 932 C C . VAL A 1 114 ? 14.517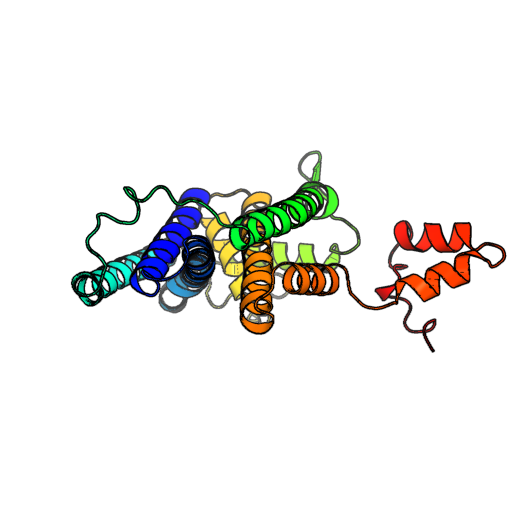 5.711 5.826 1.00 91.44 114 VAL A C 1
ATOM 934 O O . VAL A 1 114 ? 15.278 5.957 4.890 1.00 91.44 114 VAL A O 1
ATOM 937 N N . CYS A 1 115 ? 14.394 4.486 6.344 1.00 89.19 115 CYS A N 1
ATOM 938 C CA . CYS A 1 115 ? 15.145 3.328 5.854 1.00 89.19 115 CYS A CA 1
ATOM 939 C C . CYS A 1 115 ? 14.878 3.047 4.370 1.00 89.19 115 CYS A C 1
ATOM 941 O O . CYS A 1 115 ? 15.826 2.851 3.616 1.00 89.19 115 CYS A O 1
ATOM 943 N N . LEU A 1 116 ? 13.623 3.108 3.923 1.00 88.88 116 LEU A N 1
ATOM 944 C CA . LEU A 1 116 ? 13.251 2.872 2.528 1.00 88.88 116 LEU A CA 1
ATOM 945 C C . LEU A 1 116 ? 13.941 3.869 1.585 1.00 88.88 116 LEU A C 1
ATOM 947 O O . LEU A 1 116 ? 14.508 3.483 0.561 1.00 88.88 116 LEU A O 1
ATOM 951 N N . TYR A 1 117 ? 13.934 5.151 1.958 1.00 86.00 117 TYR A N 1
ATOM 952 C CA . TYR A 1 117 ? 14.521 6.227 1.160 1.00 86.00 117 TYR A CA 1
ATOM 953 C C . TYR A 1 117 ? 16.049 6.242 1.158 1.00 86.00 117 TYR A C 1
ATOM 955 O O . TYR A 1 117 ? 16.628 6.648 0.151 1.00 86.00 117 TYR A O 1
ATOM 963 N N . SER A 1 118 ? 16.686 5.844 2.262 1.00 84.31 118 SER A N 1
ATOM 964 C CA . SER A 1 118 ? 18.142 5.945 2.442 1.00 84.31 118 SER A CA 1
ATOM 965 C C . SER A 1 118 ? 18.896 4.639 2.191 1.00 84.31 118 SER A C 1
ATOM 967 O O . SER A 1 118 ? 20.028 4.688 1.726 1.00 84.31 118 SER A O 1
ATOM 969 N N . HIS A 1 119 ? 18.281 3.485 2.467 1.00 82.69 119 HIS A N 1
ATOM 970 C CA . HIS A 1 119 ? 18.942 2.178 2.449 1.00 82.69 119 HIS A CA 1
ATOM 971 C C . HIS A 1 119 ? 18.300 1.160 1.501 1.00 82.69 119 HIS A C 1
ATOM 973 O O . HIS A 1 119 ? 18.950 0.167 1.209 1.00 82.69 119 HIS A O 1
ATOM 979 N N . THR A 1 120 ? 17.067 1.342 1.012 1.00 83.69 120 THR A N 1
ATOM 980 C CA . THR A 1 120 ? 16.459 0.363 0.084 1.00 83.69 120 THR A CA 1
ATOM 981 C C . THR A 1 120 ? 16.675 0.755 -1.368 1.00 83.69 120 THR A C 1
ATOM 983 O O . THR A 1 120 ? 17.313 0.012 -2.093 1.00 83.69 120 THR A O 1
ATOM 986 N N . LEU A 1 121 ? 16.190 1.922 -1.801 1.00 84.06 121 LEU A N 1
ATOM 987 C CA . LEU A 1 121 ? 16.341 2.360 -3.193 1.00 84.06 121 LEU A CA 1
ATOM 988 C C . LEU A 1 121 ? 16.814 3.817 -3.236 1.00 84.06 121 LEU A C 1
ATOM 990 O O . LEU A 1 121 ? 16.029 4.773 -3.294 1.00 84.06 121 LEU A O 1
ATOM 994 N N . TYR A 1 122 ? 18.130 3.976 -3.163 1.00 84.12 122 TYR A N 1
ATOM 995 C CA . TYR A 1 122 ? 18.822 5.257 -3.152 1.00 84.12 122 TYR A CA 1
ATOM 996 C C . TYR A 1 122 ? 19.292 5.609 -4.566 1.00 84.12 122 TYR A C 1
ATOM 998 O O . TYR A 1 122 ? 19.772 4.748 -5.287 1.00 84.12 122 TYR A O 1
ATOM 1006 N N . GLU A 1 123 ? 19.101 6.851 -5.002 1.00 83.50 123 GLU A N 1
ATOM 1007 C CA . GLU A 1 123 ? 19.441 7.271 -6.369 1.00 83.50 123 GLU A CA 1
ATOM 1008 C C . GLU A 1 123 ? 20.643 8.211 -6.293 1.00 83.50 123 GLU A C 1
ATOM 1010 O O . GLU A 1 123 ? 20.557 9.240 -5.622 1.00 83.50 123 GLU A O 1
ATOM 1015 N N . ILE A 1 124 ? 21.754 7.843 -6.932 1.00 84.88 124 ILE A N 1
ATOM 1016 C CA . ILE A 1 124 ? 22.983 8.644 -7.003 1.00 84.88 124 ILE A CA 1
ATOM 1017 C C . ILE A 1 124 ? 23.388 8.720 -8.472 1.00 84.88 124 ILE A C 1
ATOM 1019 O O . ILE A 1 124 ? 23.518 7.684 -9.119 1.00 84.88 124 ILE A O 1
ATOM 1023 N N . ASP A 1 125 ? 23.563 9.935 -8.995 1.00 86.62 125 ASP A N 1
ATOM 1024 C CA . ASP A 1 125 ? 24.074 10.195 -10.350 1.00 86.62 125 ASP A CA 1
ATOM 1025 C C . ASP A 1 125 ? 23.370 9.394 -11.468 1.00 86.62 125 ASP A C 1
ATOM 1027 O O . ASP A 1 125 ? 23.983 8.959 -12.439 1.00 86.62 125 ASP A O 1
ATOM 1031 N N . GLY A 1 126 ? 22.053 9.187 -11.332 1.00 81.19 126 GLY A N 1
ATOM 1032 C CA . GLY A 1 126 ? 21.232 8.455 -12.305 1.00 81.19 126 GLY A CA 1
ATOM 1033 C C . GLY A 1 126 ? 21.281 6.927 -12.183 1.00 81.19 126 GLY A C 1
ATOM 1034 O O . GLY A 1 126 ? 20.654 6.238 -12.987 1.00 81.19 126 GLY A O 1
ATOM 1035 N N . ALA A 1 127 ? 21.975 6.387 -11.179 1.00 83.56 127 ALA A N 1
ATOM 1036 C CA . ALA A 1 127 ? 21.991 4.967 -10.851 1.00 83.56 127 ALA A CA 1
ATOM 1037 C C . ALA A 1 127 ? 21.253 4.679 -9.535 1.00 83.56 127 ALA A C 1
ATOM 1039 O O . ALA A 1 127 ? 21.266 5.474 -8.591 1.00 83.56 127 ALA A O 1
ATOM 1040 N N . TYR A 1 128 ? 20.619 3.506 -9.468 1.00 85.31 128 TYR A N 1
ATOM 1041 C CA . TYR A 1 128 ? 19.965 3.015 -8.260 1.00 85.31 128 TYR A CA 1
ATOM 1042 C C . TYR A 1 128 ? 20.910 2.131 -7.443 1.00 85.31 128 TYR A C 1
ATOM 1044 O O . TYR A 1 128 ? 21.444 1.138 -7.932 1.00 85.31 128 TYR A O 1
ATOM 1052 N N . TYR A 1 129 ? 21.065 2.487 -6.174 1.00 85.94 129 TYR A N 1
ATOM 1053 C CA . TYR A 1 129 ? 21.811 1.775 -5.150 1.00 85.94 129 TYR A CA 1
ATOM 1054 C C . TYR A 1 129 ? 20.834 1.169 -4.147 1.00 85.94 129 TYR A C 1
ATOM 1056 O O . TYR A 1 129 ? 19.797 1.755 -3.827 1.00 85.94 129 TYR A O 1
ATOM 1064 N N . THR A 1 130 ? 21.189 0.003 -3.621 1.00 85.62 130 THR A N 1
ATOM 1065 C CA . THR A 1 130 ? 20.397 -0.716 -2.623 1.00 85.62 130 THR A CA 1
ATOM 1066 C C . THR A 1 130 ? 21.276 -1.202 -1.499 1.00 85.62 130 THR A C 1
ATOM 1068 O O . THR A 1 130 ? 22.435 -1.567 -1.700 1.00 85.62 130 THR A O 1
ATOM 1071 N N . GLY A 1 131 ? 20.694 -1.248 -0.312 1.00 80.19 131 GLY A N 1
ATOM 1072 C CA . GLY A 1 131 ? 21.267 -1.909 0.839 1.00 80.19 131 GLY A CA 1
ATOM 1073 C C . GLY A 1 131 ? 21.388 -3.407 0.600 1.00 80.19 131 GLY A C 1
ATOM 1074 O O . GLY A 1 131 ? 20.644 -4.015 -0.177 1.00 80.19 131 GLY A O 1
ATOM 1075 N N . GLN A 1 132 ? 22.343 -4.000 1.306 1.00 75.88 132 GLN A N 1
ATOM 1076 C CA . GLN A 1 132 ? 22.686 -5.414 1.216 1.00 75.88 132 GLN A CA 1
ATOM 1077 C C . GLN A 1 132 ? 21.479 -6.337 1.420 1.00 75.88 132 GLN A C 1
ATOM 1079 O O . GLN A 1 132 ? 21.325 -7.306 0.682 1.00 75.88 132 GLN A O 1
ATOM 1084 N N . CYS A 1 133 ? 20.624 -6.049 2.406 1.00 73.69 133 CYS A N 1
ATOM 1085 C CA . CYS A 1 133 ? 19.523 -6.937 2.785 1.00 73.69 133 CYS A CA 1
ATOM 1086 C C . CYS A 1 133 ? 18.443 -7.088 1.705 1.00 73.69 133 CYS A C 1
ATOM 1088 O O . CYS A 1 133 ? 17.691 -8.056 1.747 1.00 73.69 133 CYS A O 1
ATOM 1090 N N . THR A 1 134 ? 18.382 -6.172 0.735 1.00 79.88 134 THR A N 1
ATOM 1091 C CA . THR A 1 134 ? 17.382 -6.171 -0.339 1.00 79.88 134 THR A CA 1
ATOM 1092 C C . THR A 1 134 ? 17.994 -6.326 -1.728 1.00 79.88 134 THR A C 1
ATOM 1094 O O . THR A 1 134 ? 17.257 -6.276 -2.705 1.00 79.88 134 THR A O 1
ATOM 1097 N N . TYR A 1 135 ? 19.313 -6.536 -1.854 1.00 81.00 135 TYR A N 1
ATOM 1098 C CA . TYR A 1 135 ? 20.000 -6.478 -3.152 1.00 81.00 135 TYR A CA 1
ATOM 1099 C C . TYR A 1 135 ? 19.410 -7.433 -4.202 1.00 81.00 135 TYR A C 1
ATOM 1101 O O . TYR A 1 135 ? 19.096 -7.005 -5.307 1.00 81.00 135 TYR A O 1
ATOM 1109 N N . GLY A 1 136 ? 19.225 -8.715 -3.879 1.00 84.19 136 GLY A N 1
ATOM 1110 C CA . GLY A 1 136 ? 18.647 -9.672 -4.832 1.00 84.19 136 GLY A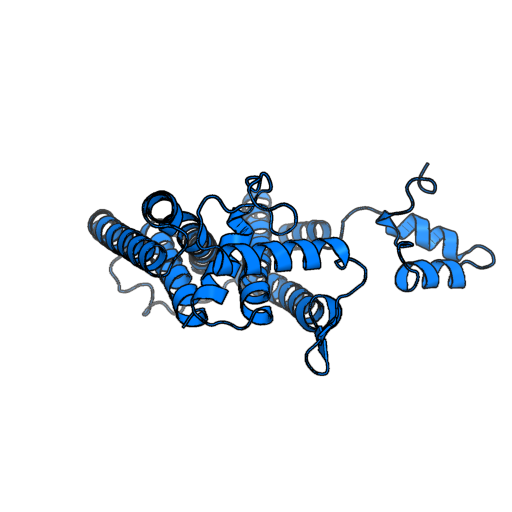 CA 1
ATOM 1111 C C . GLY A 1 136 ? 17.151 -9.445 -5.065 1.00 84.19 136 GLY A C 1
ATOM 1112 O O . GLY A 1 136 ? 16.701 -9.316 -6.201 1.00 84.19 136 GLY A O 1
ATOM 1113 N N . ASP A 1 137 ? 16.400 -9.359 -3.969 1.00 88.06 137 ASP A N 1
ATOM 1114 C CA . ASP A 1 137 ? 14.937 -9.295 -3.966 1.00 88.06 137 ASP A CA 1
ATOM 1115 C C . ASP A 1 137 ? 14.402 -8.021 -4.639 1.00 88.06 137 ASP A C 1
ATOM 1117 O O . ASP A 1 137 ? 13.594 -8.079 -5.565 1.00 88.06 137 ASP A O 1
ATOM 1121 N N . MET A 1 138 ? 14.936 -6.854 -4.270 1.00 90.19 138 MET A N 1
ATOM 1122 C CA . MET A 1 138 ? 14.506 -5.578 -4.839 1.00 90.19 138 MET A CA 1
ATOM 1123 C C . MET A 1 138 ? 14.760 -5.516 -6.347 1.00 90.19 138 MET A C 1
ATOM 1125 O O . MET A 1 138 ? 13.885 -5.087 -7.095 1.00 90.19 138 MET A O 1
ATOM 1129 N N . ASN A 1 139 ? 15.938 -5.946 -6.810 1.00 89.38 139 ASN A N 1
ATOM 1130 C CA . ASN A 1 139 ? 16.265 -5.930 -8.238 1.00 89.38 139 ASN A CA 1
ATOM 1131 C C . ASN A 1 139 ? 15.332 -6.846 -9.041 1.00 89.38 139 ASN A C 1
ATOM 1133 O O . ASN A 1 139 ? 14.893 -6.474 -10.131 1.00 89.38 139 ASN A O 1
ATOM 1137 N N . PHE A 1 140 ? 14.979 -8.006 -8.483 1.00 91.88 140 PHE A N 1
ATOM 1138 C CA . PHE A 1 140 ? 13.989 -8.904 -9.069 1.00 91.88 140 PHE A CA 1
ATOM 1139 C C . PHE A 1 140 ? 12.613 -8.229 -9.195 1.00 91.88 140 PHE A C 1
ATOM 1141 O O . PHE A 1 140 ? 12.052 -8.187 -10.294 1.00 91.88 140 PHE A O 1
ATOM 1148 N N . HIS A 1 141 ? 12.115 -7.606 -8.123 1.00 94.12 141 HIS A N 1
ATOM 1149 C CA . HIS A 1 141 ? 10.836 -6.889 -8.131 1.00 94.12 141 HIS A CA 1
ATOM 1150 C C . HIS A 1 141 ? 10.820 -5.692 -9.090 1.00 94.12 141 HIS A C 1
ATOM 1152 O O . HIS A 1 141 ? 9.863 -5.516 -9.843 1.00 94.12 141 HIS A O 1
ATOM 1158 N N . LEU A 1 142 ? 11.887 -4.888 -9.147 1.00 94.06 142 LEU A N 1
ATOM 1159 C CA . LEU A 1 142 ? 11.988 -3.783 -10.112 1.00 94.06 142 LEU A CA 1
ATOM 1160 C C . LEU A 1 142 ? 11.984 -4.292 -11.560 1.00 94.06 142 LEU A C 1
ATOM 1162 O O . LEU A 1 142 ? 11.362 -3.672 -12.429 1.00 94.06 142 LEU A O 1
ATOM 1166 N N . GLY A 1 143 ? 12.627 -5.436 -11.812 1.00 94.00 143 GLY A N 1
ATOM 1167 C CA . GLY A 1 143 ? 12.561 -6.147 -13.087 1.00 94.00 143 GLY A CA 1
ATOM 1168 C C . GLY A 1 143 ? 11.132 -6.547 -13.460 1.00 94.00 143 GLY A C 1
ATOM 1169 O O . GLY A 1 143 ? 10.695 -6.268 -14.576 1.00 94.00 143 GLY A O 1
ATOM 1170 N N . ILE A 1 144 ? 10.372 -7.121 -12.523 1.00 95.62 144 ILE A N 1
ATOM 1171 C CA . ILE A 1 144 ? 8.954 -7.451 -12.734 1.00 95.62 144 ILE A CA 1
ATOM 1172 C C . ILE A 1 144 ? 8.145 -6.182 -13.021 1.00 95.62 144 ILE A C 1
ATOM 1174 O O . ILE A 1 144 ? 7.488 -6.113 -14.059 1.00 95.62 144 ILE A O 1
ATOM 1178 N N . ILE A 1 145 ? 8.233 -5.165 -12.158 1.00 96.56 145 ILE A N 1
ATOM 1179 C CA . ILE A 1 145 ? 7.448 -3.922 -12.249 1.00 96.56 145 ILE A CA 1
ATOM 1180 C C . ILE A 1 145 ? 7.631 -3.234 -13.603 1.00 96.56 145 ILE A C 1
ATOM 1182 O O . ILE A 1 145 ? 6.668 -2.822 -14.254 1.00 96.56 145 ILE A O 1
ATOM 1186 N N . THR A 1 146 ? 8.883 -3.093 -14.034 1.00 96.06 146 THR A N 1
ATOM 1187 C CA . THR A 1 146 ? 9.190 -2.487 -15.332 1.00 96.06 146 THR A CA 1
ATOM 1188 C C . THR A 1 146 ? 8.692 -3.368 -16.472 1.00 96.06 146 THR A C 1
ATOM 1190 O O . THR A 1 146 ? 8.038 -2.863 -17.382 1.00 96.06 146 THR A O 1
ATOM 1193 N N . SER A 1 147 ? 8.899 -4.684 -16.395 1.00 95.62 147 SER A N 1
ATOM 1194 C CA . SER A 1 147 ? 8.492 -5.603 -17.459 1.00 95.62 147 SER A CA 1
ATOM 1195 C C . SER A 1 147 ? 6.979 -5.684 -17.664 1.00 95.62 147 SER A C 1
ATOM 1197 O O . SER A 1 147 ? 6.545 -5.681 -18.808 1.00 95.62 147 SER A O 1
ATOM 1199 N N . ILE A 1 148 ? 6.167 -5.670 -16.600 1.00 96.56 148 ILE A N 1
ATOM 1200 C CA . ILE A 1 148 ? 4.699 -5.708 -16.710 1.00 96.56 148 ILE A CA 1
ATOM 1201 C C . ILE A 1 148 ? 4.199 -4.496 -17.501 1.00 96.56 148 ILE A C 1
ATOM 1203 O O . ILE A 1 148 ? 3.354 -4.633 -18.387 1.00 96.56 148 ILE A O 1
ATOM 1207 N N . LYS A 1 149 ? 4.739 -3.307 -17.204 1.00 96.00 149 LYS A N 1
ATOM 1208 C CA . LYS A 1 149 ? 4.402 -2.082 -17.936 1.00 96.00 149 LYS A CA 1
ATOM 1209 C C . LYS A 1 149 ? 4.830 -2.172 -19.404 1.00 96.00 149 LYS A C 1
ATOM 1211 O O . LYS A 1 149 ? 4.034 -1.818 -20.266 1.00 96.00 149 LYS A O 1
ATOM 1216 N N . GLU A 1 150 ? 6.071 -2.577 -19.679 1.00 96.00 150 GLU A N 1
ATOM 1217 C CA . GLU A 1 150 ? 6.618 -2.573 -21.045 1.00 96.00 150 GLU A CA 1
ATOM 1218 C C . GLU A 1 150 ? 6.011 -3.670 -21.932 1.00 96.00 150 GLU A C 1
ATOM 1220 O O . GLU A 1 150 ? 5.733 -3.425 -23.103 1.00 96.00 150 GLU A O 1
ATOM 1225 N N . GLN A 1 151 ? 5.767 -4.866 -21.387 1.00 95.00 151 GLN A N 1
ATOM 1226 C CA . GLN A 1 151 ? 5.140 -5.963 -22.128 1.00 95.00 151 GLN A CA 1
ATOM 1227 C C . GLN A 1 151 ? 3.672 -5.660 -22.440 1.00 95.00 151 GLN A C 1
ATOM 1229 O O . GLN A 1 151 ? 3.185 -5.991 -23.520 1.00 95.00 151 GLN A O 1
ATOM 1234 N N . GLY A 1 152 ? 2.937 -5.092 -21.477 1.00 95.00 152 GLY A N 1
ATOM 1235 C CA . GLY A 1 152 ? 1.498 -4.860 -21.600 1.00 95.00 152 GLY A CA 1
ATOM 1236 C C . GLY A 1 152 ? 0.660 -6.141 -21.733 1.00 95.00 152 GLY A C 1
ATOM 1237 O O . GLY A 1 152 ? -0.558 -6.058 -21.887 1.00 95.00 152 GLY A O 1
ATOM 1238 N N . SER A 1 153 ? 1.265 -7.329 -21.668 1.00 93.88 153 SER A N 1
ATOM 1239 C CA . SER A 1 153 ? 0.578 -8.619 -21.643 1.00 93.88 153 SER A CA 1
ATOM 1240 C C . SER A 1 153 ? 0.055 -8.921 -20.237 1.00 93.88 153 SER A C 1
ATOM 1242 O O . SER A 1 153 ? 0.586 -8.453 -19.228 1.00 93.88 153 SER A O 1
ATOM 1244 N N . PHE A 1 154 ? -1.041 -9.675 -20.156 1.00 94.94 154 PHE A N 1
ATOM 1245 C CA . PHE A 1 154 ? -1.588 -10.123 -18.880 1.00 94.94 154 PHE A CA 1
ATOM 1246 C C . PHE A 1 154 ? -2.235 -11.512 -19.027 1.00 94.94 154 PHE A C 1
ATOM 1248 O O . PHE A 1 154 ? -3.162 -11.651 -19.829 1.00 94.94 154 PHE A O 1
ATOM 1255 N N . PRO A 1 155 ? -1.808 -12.534 -18.259 1.00 95.06 155 PRO A N 1
ATOM 1256 C CA . PRO A 1 155 ? -0.681 -12.533 -17.318 1.00 95.06 155 PRO A CA 1
ATOM 1257 C C . PRO A 1 155 ? 0.663 -12.198 -17.995 1.00 95.06 155 PRO A C 1
ATOM 1259 O O . PRO A 1 155 ? 0.802 -12.468 -19.188 1.00 95.06 155 PRO A O 1
ATOM 1262 N N . PRO A 1 156 ? 1.611 -11.581 -17.271 1.00 95.06 156 PRO A N 1
ATOM 1263 C CA . PRO A 1 156 ? 2.918 -11.222 -17.816 1.00 95.06 156 PRO A CA 1
ATOM 1264 C C . PRO A 1 156 ? 3.828 -12.448 -17.977 1.00 95.06 156 PRO A C 1
ATOM 1266 O O . PRO A 1 156 ? 3.644 -13.465 -17.301 1.00 95.06 156 PRO A O 1
ATOM 1269 N N . ASP A 1 157 ? 4.848 -12.318 -18.822 1.00 95.00 157 ASP A N 1
ATOM 1270 C CA . ASP A 1 157 ? 5.925 -13.299 -18.976 1.00 95.00 157 ASP A CA 1
ATOM 1271 C C . ASP A 1 157 ? 7.154 -12.903 -18.144 1.00 95.00 157 ASP A C 1
ATOM 1273 O O . ASP A 1 157 ? 7.349 -11.733 -17.789 1.00 95.00 157 ASP A O 1
ATOM 1277 N N . TYR A 1 158 ? 8.027 -13.870 -17.856 1.00 92.25 158 TYR A N 1
ATOM 1278 C CA . TYR A 1 158 ? 9.330 -13.605 -17.254 1.00 92.25 158 TYR A CA 1
ATOM 1279 C C . TYR A 1 158 ? 10.158 -12.670 -18.142 1.00 92.25 158 TYR A C 1
ATOM 1281 O O . TYR A 1 158 ? 10.420 -12.948 -19.311 1.00 92.25 158 TYR A O 1
ATOM 1289 N N . ASN A 1 159 ? 10.669 -11.592 -17.552 1.00 89.38 159 ASN A N 1
ATOM 1290 C CA . ASN A 1 159 ? 11.576 -10.658 -18.220 1.00 89.38 159 ASN A CA 1
ATOM 1291 C C . ASN A 1 159 ? 12.923 -11.298 -18.604 1.00 89.38 159 ASN A C 1
ATOM 1293 O O . ASN A 1 159 ? 13.499 -10.949 -19.630 1.00 89.38 159 ASN A O 1
ATOM 1297 N N . ILE A 1 160 ? 13.417 -12.237 -17.792 1.00 89.62 160 ILE A N 1
ATOM 1298 C CA . ILE A 1 160 ? 14.679 -12.961 -18.020 1.00 89.62 160 ILE A CA 1
ATOM 1299 C C . ILE A 1 160 ? 14.520 -14.216 -18.887 1.00 89.62 160 ILE A C 1
ATOM 1301 O O . ILE A 1 160 ? 15.517 -14.783 -19.327 1.00 89.62 160 ILE A O 1
ATOM 1305 N N . PHE A 1 161 ? 13.284 -14.662 -19.123 1.00 90.69 161 PHE A N 1
ATOM 1306 C CA . PHE A 1 161 ? 12.987 -15.833 -19.945 1.00 90.69 161 PHE A CA 1
ATOM 1307 C C . PHE A 1 161 ? 11.695 -15.608 -20.752 1.00 90.69 161 PHE A C 1
ATOM 1309 O O . PHE A 1 161 ? 10.643 -16.154 -20.408 1.00 90.69 161 PHE A O 1
ATOM 1316 N N . PRO A 1 162 ? 11.752 -14.756 -21.799 1.00 85.56 162 PRO A N 1
ATOM 1317 C CA . PRO A 1 162 ? 10.572 -14.364 -22.568 1.00 85.56 162 PRO A CA 1
ATOM 1318 C C . PRO A 1 162 ? 9.847 -15.559 -23.196 1.00 85.56 162 PRO A C 1
ATOM 1320 O O . PRO A 1 162 ? 10.485 -16.502 -23.666 1.00 85.56 162 PRO A O 1
ATOM 1323 N N . GLY A 1 163 ? 8.514 -15.503 -23.241 1.00 87.81 163 GLY A N 1
ATOM 1324 C CA . GLY A 1 163 ? 7.659 -16.592 -23.724 1.00 87.81 163 GLY A CA 1
ATOM 1325 C C . GLY A 1 163 ? 7.270 -17.609 -22.647 1.00 87.81 163 GLY A C 1
ATOM 1326 O O . GLY A 1 163 ? 6.392 -18.436 -22.892 1.00 87.81 163 GLY A O 1
ATOM 1327 N N . GLN A 1 164 ? 7.876 -17.536 -21.457 1.00 93.81 164 GLN A N 1
ATOM 1328 C CA . GLN A 1 164 ? 7.430 -18.276 -20.283 1.00 93.81 164 GLN A CA 1
ATOM 1329 C C . GLN A 1 164 ? 6.635 -17.363 -19.353 1.00 93.81 164 GLN A C 1
ATOM 1331 O O . GLN A 1 164 ? 7.121 -16.309 -18.943 1.00 93.81 164 GLN A O 1
ATOM 1336 N N . ARG A 1 165 ? 5.440 -17.810 -18.961 1.00 93.00 165 ARG A N 1
ATOM 1337 C CA . ARG A 1 165 ? 4.569 -17.077 -18.034 1.00 93.00 165 ARG A CA 1
ATOM 1338 C C . ARG A 1 165 ? 5.233 -16.867 -16.680 1.00 93.00 165 ARG A C 1
ATOM 1340 O O . ARG A 1 165 ? 5.887 -17.769 -16.165 1.00 93.00 165 ARG A O 1
ATOM 1347 N N . LEU A 1 166 ? 5.015 -15.693 -16.094 1.00 93.00 166 LEU A N 1
ATOM 1348 C CA . LEU A 1 166 ? 5.468 -15.367 -14.749 1.00 93.00 166 LEU A CA 1
ATOM 1349 C C . LEU A 1 166 ? 4.643 -16.143 -13.711 1.00 93.00 166 LEU A C 1
ATOM 1351 O O . LEU A 1 166 ? 3.530 -15.747 -13.369 1.00 93.00 166 LEU A O 1
ATOM 1355 N N . ASP A 1 167 ? 5.219 -17.222 -13.180 1.00 89.62 167 ASP A N 1
ATOM 1356 C CA . ASP A 1 167 ? 4.601 -18.068 -12.144 1.00 89.62 167 ASP A CA 1
ATOM 1357 C C . ASP A 1 167 ? 4.835 -17.537 -10.711 1.00 89.62 167 ASP A C 1
ATOM 1359 O O . ASP A 1 167 ? 4.426 -18.143 -9.720 1.00 89.62 167 ASP A O 1
ATOM 1363 N N . TYR A 1 168 ? 5.488 -16.378 -10.584 1.00 90.44 168 TYR A N 1
ATOM 1364 C CA . TYR A 1 168 ? 5.639 -15.646 -9.326 1.00 90.44 168 TYR A CA 1
ATOM 1365 C C . TYR A 1 168 ? 4.367 -14.846 -8.983 1.00 90.44 168 TYR A C 1
ATOM 1367 O O . TYR A 1 168 ? 3.608 -14.458 -9.867 1.00 90.44 168 TYR A O 1
ATOM 1375 N N . TYR A 1 169 ? 4.139 -14.535 -7.702 1.00 90.19 169 TYR A N 1
ATOM 1376 C CA . TYR A 1 169 ? 2.982 -13.754 -7.236 1.00 90.19 169 TYR A CA 1
ATOM 1377 C C . TYR A 1 169 ? 3.067 -12.260 -7.620 1.00 90.19 169 TYR A C 1
ATOM 1379 O O . TYR A 1 169 ? 3.258 -11.387 -6.778 1.00 90.19 169 TYR A O 1
ATOM 1387 N N . PHE A 1 170 ? 2.867 -11.951 -8.901 1.00 92.31 170 PHE A N 1
ATOM 1388 C CA . PHE A 1 170 ? 3.115 -10.632 -9.500 1.00 92.31 170 PHE A CA 1
ATOM 1389 C C . PHE A 1 170 ? 2.044 -9.564 -9.228 1.00 92.31 17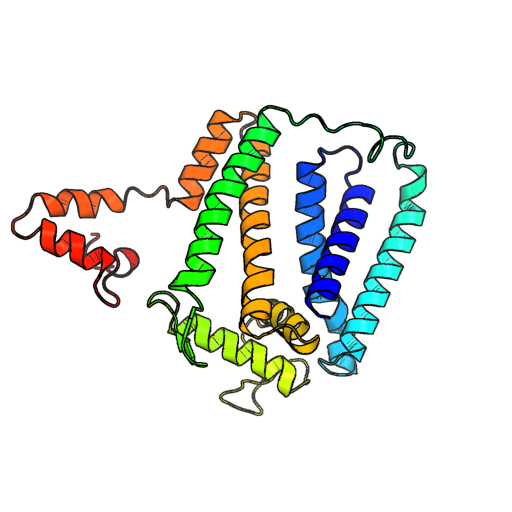0 PHE A C 1
ATOM 1391 O O . PHE A 1 170 ? 2.188 -8.419 -9.650 1.00 92.31 170 PHE A O 1
ATOM 1398 N N . LEU A 1 171 ? 0.937 -9.902 -8.562 1.00 92.06 171 LEU A N 1
ATOM 1399 C CA . LEU A 1 171 ? -0.179 -8.965 -8.391 1.00 92.06 171 LEU A CA 1
ATOM 1400 C C . LEU A 1 171 ? 0.168 -7.792 -7.453 1.00 92.06 171 LEU A C 1
ATOM 1402 O O . LEU A 1 171 ? -0.339 -6.687 -7.615 1.00 92.06 171 LEU A O 1
ATOM 1406 N N . SER A 1 172 ? 1.073 -8.002 -6.494 1.00 91.75 172 SER A N 1
ATOM 1407 C CA . SER A 1 172 ? 1.600 -6.895 -5.688 1.00 91.75 172 SER A CA 1
ATOM 1408 C C . SER A 1 172 ? 2.455 -5.954 -6.545 1.00 91.75 172 SER A C 1
ATOM 1410 O O . SER A 1 172 ? 2.299 -4.734 -6.481 1.00 91.75 172 SER A O 1
ATOM 1412 N N . ASP A 1 173 ? 3.305 -6.510 -7.413 1.00 95.94 173 ASP A N 1
ATOM 1413 C CA . ASP A 1 173 ? 4.124 -5.740 -8.355 1.00 95.94 173 ASP A CA 1
ATOM 1414 C C . ASP A 1 173 ? 3.278 -5.024 -9.413 1.00 95.94 173 ASP A C 1
ATOM 1416 O O . ASP A 1 173 ? 3.652 -3.947 -9.892 1.00 95.94 173 ASP A O 1
ATOM 1420 N N . SER A 1 174 ? 2.105 -5.563 -9.762 1.00 95.94 174 SER A N 1
ATOM 1421 C CA . SER A 1 174 ? 1.203 -4.917 -10.713 1.00 95.94 174 SER A CA 1
ATOM 1422 C C . SER A 1 174 ? 0.686 -3.582 -10.181 1.00 95.94 174 SER A C 1
ATOM 1424 O O . SER A 1 174 ? 0.531 -2.666 -10.977 1.00 95.94 174 SER A O 1
ATOM 1426 N N . VAL A 1 175 ? 0.533 -3.403 -8.861 1.00 97.62 175 VAL A N 1
ATOM 1427 C CA . VAL A 1 175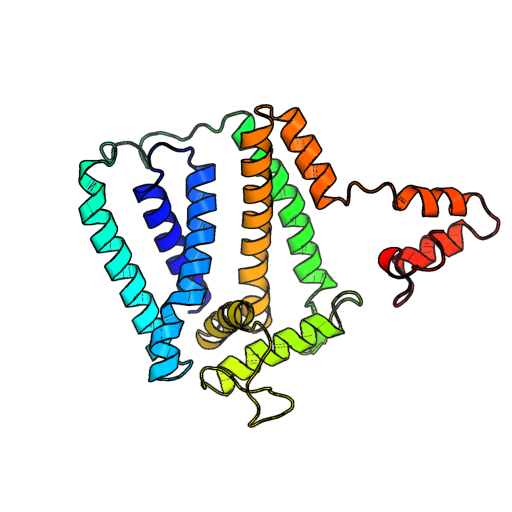 ? 0.186 -2.101 -8.257 1.00 97.62 175 VAL A CA 1
ATOM 1428 C C . VAL A 1 175 ? 1.250 -1.052 -8.580 1.00 97.62 175 VAL A C 1
ATOM 1430 O O . VAL A 1 175 ? 0.931 0.032 -9.075 1.00 97.62 175 VAL A O 1
ATOM 1433 N N . SER A 1 176 ? 2.524 -1.369 -8.345 1.00 97.88 176 SER A N 1
ATOM 1434 C CA . SER A 1 176 ? 3.638 -0.490 -8.710 1.00 97.88 176 SER A CA 1
ATOM 1435 C C . SER A 1 176 ? 3.719 -0.290 -10.225 1.00 97.88 176 SER A C 1
ATOM 1437 O O . SER A 1 176 ? 3.915 0.833 -10.688 1.00 97.88 176 SER A O 1
ATOM 1439 N N . SER A 1 177 ? 3.464 -1.336 -11.009 1.00 98.06 177 SER A N 1
ATOM 1440 C CA . SER A 1 177 ? 3.420 -1.265 -12.476 1.00 98.06 177 SER A CA 1
ATOM 1441 C C . SER A 1 177 ? 2.322 -0.321 -12.969 1.00 98.06 177 SER A C 1
ATOM 1443 O O . SER A 1 177 ? 2.561 0.469 -13.879 1.00 98.06 177 SER A O 1
ATOM 1445 N N . SER A 1 178 ? 1.145 -0.314 -12.332 1.00 98.19 178 SER A N 1
ATOM 1446 C CA . SER A 1 178 ? 0.055 0.625 -12.619 1.00 98.19 178 SER A CA 1
ATOM 1447 C C . SER A 1 178 ? 0.491 2.062 -12.347 1.00 98.19 178 SER A C 1
ATOM 1449 O O . SER A 1 178 ? 0.268 2.952 -13.164 1.00 98.19 178 SER A O 1
ATOM 1451 N N . LEU A 1 179 ? 1.148 2.330 -11.218 1.00 98.31 179 LEU A N 1
ATOM 1452 C CA . LEU A 1 179 ? 1.632 3.681 -10.915 1.00 98.31 179 LEU A CA 1
ATOM 1453 C C . LEU A 1 179 ? 2.696 4.140 -11.910 1.00 98.31 179 LEU A C 1
ATOM 1455 O O . LEU A 1 179 ? 2.679 5.301 -12.336 1.00 98.31 179 LEU A O 1
ATOM 1459 N N . TYR A 1 180 ? 3.584 3.228 -12.300 1.00 97.94 180 TYR A N 1
ATOM 1460 C CA . TYR A 1 180 ? 4.622 3.483 -13.288 1.00 97.94 180 TYR A CA 1
ATOM 1461 C C . TYR A 1 180 ? 4.022 3.744 -14.682 1.00 97.94 180 TYR A C 1
ATOM 1463 O O . TYR A 1 180 ? 4.385 4.723 -15.334 1.00 97.94 180 TYR A O 1
ATOM 1471 N N . LEU A 1 181 ? 3.013 2.968 -15.092 1.00 98.12 181 LEU A N 1
ATOM 1472 C CA . LEU A 1 181 ? 2.237 3.174 -16.322 1.00 98.12 181 LEU A CA 1
ATOM 1473 C C . LEU A 1 181 ? 1.580 4.565 -16.369 1.00 98.12 181 LEU A C 1
ATOM 1475 O O . LEU A 1 181 ? 1.555 5.206 -17.416 1.00 98.12 181 LEU A O 1
ATOM 1479 N N . PHE A 1 182 ? 1.093 5.069 -15.231 1.00 97.94 182 PHE A N 1
ATOM 1480 C CA . PHE A 1 182 ? 0.481 6.401 -15.111 1.00 97.94 182 PHE A CA 1
ATOM 1481 C C . PHE A 1 182 ? 1.498 7.524 -14.788 1.00 97.94 182 PHE A C 1
ATOM 1483 O O . PHE A 1 182 ? 1.124 8.628 -14.350 1.00 97.94 182 PHE A O 1
ATOM 1490 N N . GLY A 1 183 ? 2.787 7.273 -15.025 1.00 96.38 183 GLY A N 1
ATOM 1491 C CA . GLY A 1 183 ? 3.838 8.291 -15.063 1.00 96.38 183 GLY A CA 1
ATOM 1492 C C . GLY A 1 183 ? 4.438 8.676 -13.711 1.00 96.38 183 GLY A C 1
ATOM 1493 O O . GLY A 1 183 ? 4.978 9.774 -13.588 1.00 96.38 183 GLY A O 1
ATOM 1494 N N . CYS A 1 184 ? 4.328 7.838 -12.677 1.00 96.88 184 CYS A N 1
ATOM 1495 C CA . CYS A 1 184 ? 5.235 7.960 -11.529 1.00 96.88 184 CYS A CA 1
ATOM 1496 C C . CYS A 1 184 ? 6.670 7.600 -11.955 1.00 96.88 184 CYS A C 1
ATOM 1498 O O . CYS A 1 184 ? 6.854 6.817 -12.882 1.00 96.88 184 CYS A O 1
ATOM 1500 N N . SER A 1 185 ? 7.693 8.124 -11.270 1.00 94.19 185 SER A N 1
ATOM 1501 C CA . SER A 1 185 ? 9.051 7.575 -11.412 1.00 94.19 185 SER A CA 1
ATOM 1502 C C . SER A 1 185 ? 9.091 6.138 -10.887 1.00 94.19 185 SER A C 1
ATOM 1504 O O . SER A 1 185 ? 8.269 5.778 -10.040 1.00 94.19 185 SER A O 1
ATOM 1506 N N . LEU A 1 186 ? 10.047 5.320 -11.342 1.00 92.75 186 LEU A N 1
ATOM 1507 C CA . LEU A 1 186 ? 10.179 3.935 -10.873 1.00 92.75 186 LEU A CA 1
ATOM 1508 C C . LEU A 1 186 ? 10.332 3.880 -9.345 1.00 92.75 186 LEU A C 1
ATOM 1510 O O . LEU A 1 186 ? 9.609 3.144 -8.675 1.00 92.75 186 LEU A O 1
ATOM 1514 N N . LYS A 1 187 ? 11.181 4.753 -8.784 1.00 92.12 187 LYS A N 1
ATOM 1515 C CA . LYS A 1 187 ? 11.351 4.903 -7.334 1.00 92.12 187 LYS A CA 1
ATOM 1516 C C . LYS A 1 187 ? 10.035 5.196 -6.614 1.00 92.12 187 LYS A C 1
ATOM 1518 O O . LYS A 1 187 ? 9.723 4.550 -5.620 1.00 92.12 187 LYS A O 1
ATOM 1523 N N . ALA A 1 188 ? 9.237 6.138 -7.113 1.00 93.50 188 ALA A N 1
ATOM 1524 C CA . ALA A 1 188 ? 7.964 6.479 -6.485 1.00 93.50 188 ALA A CA 1
ATOM 1525 C C . ALA A 1 188 ? 6.905 5.382 -6.642 1.00 93.50 188 ALA A C 1
ATOM 1527 O O . ALA A 1 188 ? 6.164 5.107 -5.701 1.00 93.50 188 ALA A O 1
ATOM 1528 N N . ALA A 1 189 ? 6.836 4.755 -7.816 1.00 96.00 189 ALA A N 1
ATOM 1529 C CA . ALA A 1 189 ? 5.933 3.646 -8.097 1.00 96.00 189 ALA A CA 1
ATOM 1530 C C . ALA A 1 189 ? 6.214 2.438 -7.191 1.00 96.00 189 ALA A C 1
ATOM 1532 O O . ALA A 1 189 ? 5.279 1.771 -6.753 1.00 96.00 189 ALA A O 1
ATOM 1533 N N . TYR A 1 190 ? 7.485 2.202 -6.868 1.00 94.06 190 TYR A N 1
ATOM 1534 C CA . TYR A 1 190 ? 7.918 1.178 -5.925 1.00 94.06 190 TYR A CA 1
ATOM 1535 C C . TYR A 1 190 ? 7.637 1.578 -4.466 1.00 94.06 190 TYR A C 1
ATOM 1537 O O . TYR A 1 190 ? 7.010 0.832 -3.718 1.00 94.06 190 TYR A O 1
ATOM 1545 N N . MET A 1 191 ? 8.032 2.788 -4.054 1.00 93.81 191 MET A N 1
ATOM 1546 C CA . MET A 1 191 ? 7.947 3.208 -2.650 1.00 93.81 191 MET A CA 1
ATOM 1547 C C . MET A 1 191 ? 6.533 3.539 -2.171 1.00 93.81 191 MET A C 1
ATOM 1549 O O . MET A 1 191 ? 6.183 3.197 -1.044 1.00 93.81 191 MET A O 1
ATOM 1553 N N . LEU A 1 192 ? 5.706 4.201 -2.985 1.00 95.38 192 LEU A N 1
ATOM 1554 C CA . LEU A 1 192 ? 4.404 4.703 -2.535 1.00 95.38 192 LEU A CA 1
ATOM 1555 C C . LEU A 1 192 ? 3.476 3.591 -2.001 1.00 95.38 192 LEU A C 1
ATOM 1557 O O . LEU A 1 192 ? 2.945 3.765 -0.898 1.00 95.38 192 LEU A O 1
ATOM 1561 N N . PRO A 1 193 ? 3.298 2.445 -2.694 1.00 95.56 193 PRO A N 1
ATOM 1562 C CA . PRO A 1 193 ? 2.515 1.334 -2.161 1.00 95.56 193 PRO A CA 1
ATOM 1563 C C . PRO A 1 193 ? 3.091 0.782 -0.854 1.00 95.56 193 PRO A C 1
ATOM 1565 O O . PRO A 1 193 ? 2.328 0.542 0.079 1.00 95.56 193 PRO A O 1
ATOM 1568 N N . MET A 1 194 ? 4.419 0.650 -0.742 1.00 94.81 194 MET A N 1
ATOM 1569 C CA . MET A 1 194 ? 5.076 0.146 0.472 1.00 94.81 194 MET A CA 1
ATOM 1570 C C . MET A 1 194 ? 4.859 1.059 1.681 1.00 94.81 194 MET A C 1
ATOM 1572 O O . MET A 1 194 ? 4.573 0.574 2.773 1.00 94.81 194 MET A O 1
ATOM 1576 N N . ILE A 1 195 ? 4.919 2.380 1.494 1.00 95.31 195 ILE A N 1
ATOM 1577 C CA . ILE A 1 195 ? 4.660 3.355 2.565 1.00 95.31 195 ILE A CA 1
ATOM 1578 C C . ILE A 1 195 ? 3.249 3.163 3.134 1.00 95.31 195 ILE A C 1
ATOM 1580 O O . ILE A 1 195 ? 3.063 3.105 4.351 1.00 95.31 195 ILE A O 1
ATOM 1584 N N . PHE A 1 196 ? 2.250 3.014 2.261 1.00 96.75 196 PHE A N 1
ATOM 1585 C CA . PHE A 1 196 ? 0.879 2.732 2.685 1.00 96.75 196 PHE A CA 1
ATOM 1586 C C . PHE A 1 196 ? 0.745 1.340 3.305 1.00 96.75 196 PHE A C 1
ATOM 1588 O O . PHE A 1 196 ? 0.086 1.206 4.335 1.00 96.75 196 PHE A O 1
ATOM 1595 N N . ALA A 1 197 ? 1.397 0.324 2.741 1.00 94.75 197 ALA A N 1
ATOM 1596 C CA . ALA A 1 197 ? 1.389 -1.029 3.283 1.00 94.75 197 ALA A CA 1
ATOM 1597 C C . ALA A 1 197 ? 1.956 -1.078 4.711 1.00 94.75 197 ALA A C 1
ATOM 1599 O O . ALA A 1 197 ? 1.340 -1.707 5.572 1.00 94.75 197 ALA A O 1
ATOM 1600 N N . PHE A 1 198 ? 3.048 -0.361 5.002 1.00 94.50 198 PHE A N 1
ATOM 1601 C CA . PHE A 1 198 ? 3.587 -0.227 6.359 1.00 94.50 198 PHE A CA 1
ATOM 1602 C C . PHE A 1 198 ? 2.558 0.378 7.310 1.00 94.50 198 PHE A C 1
ATOM 1604 O O . PHE A 1 198 ? 2.173 -0.263 8.289 1.00 94.50 198 PHE A O 1
ATOM 1611 N N . MET A 1 199 ? 2.049 1.573 6.994 1.00 97.25 199 MET A N 1
ATOM 1612 C CA . MET A 1 199 ? 1.079 2.269 7.848 1.00 97.25 199 MET A CA 1
ATOM 1613 C C . MET A 1 199 ? -0.161 1.410 8.127 1.00 97.25 199 MET A C 1
ATOM 1615 O O . MET A 1 199 ? -0.618 1.324 9.269 1.00 97.25 199 MET A O 1
ATOM 1619 N N . LEU A 1 200 ? -0.694 0.744 7.098 1.00 98.06 200 LEU A N 1
ATOM 1620 C CA . LEU A 1 200 ? -1.885 -0.098 7.211 1.00 98.06 200 LEU A CA 1
ATOM 1621 C C . LEU A 1 200 ? -1.612 -1.405 7.958 1.00 98.06 200 LEU A C 1
ATOM 1623 O O . LEU A 1 200 ? -2.477 -1.861 8.705 1.00 98.06 200 LEU A O 1
ATOM 1627 N N . THR A 1 201 ? -0.423 -1.988 7.812 1.00 97.50 201 THR A N 1
ATOM 1628 C CA . THR A 1 201 ? -0.025 -3.198 8.546 1.00 97.50 201 THR A CA 1
ATOM 1629 C C . THR A 1 201 ? 0.162 -2.895 10.028 1.00 97.50 201 THR A C 1
ATOM 1631 O O . THR A 1 201 ? -0.380 -3.606 10.875 1.00 97.50 201 THR A O 1
ATOM 1634 N N . PHE A 1 202 ? 0.840 -1.794 10.360 1.00 97.88 202 PHE A N 1
ATOM 1635 C CA . PHE A 1 202 ? 0.996 -1.343 11.741 1.00 97.88 202 PHE A CA 1
ATOM 1636 C C . PHE A 1 202 ? -0.361 -1.029 12.382 1.00 97.88 202 PHE A C 1
ATOM 1638 O O . PHE A 1 202 ? -0.678 -1.544 13.457 1.00 97.88 202 PHE A O 1
ATOM 1645 N N . ALA A 1 203 ? -1.210 -0.252 11.707 1.00 98.38 203 ALA A N 1
ATOM 1646 C CA . ALA A 1 203 ? -2.552 0.044 12.205 1.00 98.38 203 ALA A CA 1
ATOM 1647 C C . ALA A 1 203 ? -3.416 -1.224 12.338 1.00 98.38 203 ALA A C 1
ATOM 1649 O O . ALA A 1 203 ? -4.135 -1.375 13.326 1.00 98.38 203 ALA A O 1
ATOM 1650 N N . GLY A 1 204 ? -3.308 -2.166 11.397 1.00 98.19 204 GLY A N 1
ATOM 1651 C CA . GLY A 1 204 ? -4.024 -3.442 11.434 1.00 98.19 204 GLY A CA 1
ATOM 1652 C C . GLY A 1 204 ? -3.623 -4.302 12.629 1.00 98.19 204 GLY A C 1
ATOM 1653 O O . GLY A 1 204 ? -4.492 -4.759 13.374 1.00 98.19 204 GLY A O 1
ATOM 1654 N N . MET A 1 205 ? -2.317 -4.446 12.873 1.00 97.62 205 MET A N 1
ATOM 1655 C CA . MET A 1 205 ? -1.804 -5.144 14.053 1.00 97.62 205 MET A CA 1
ATOM 1656 C C . MET A 1 205 ? -2.269 -4.468 15.348 1.00 97.62 205 MET A C 1
ATOM 1658 O O . MET A 1 205 ? -2.723 -5.146 16.270 1.00 97.62 205 MET A O 1
ATOM 1662 N N . TRP A 1 206 ? -2.234 -3.133 15.416 1.00 98.50 206 TRP A N 1
ATOM 1663 C CA . TRP A 1 206 ? -2.746 -2.403 16.577 1.00 98.50 206 TRP A CA 1
ATOM 1664 C C . TRP A 1 206 ? -4.234 -2.677 16.817 1.00 98.50 206 TRP A C 1
ATOM 1666 O O . TRP A 1 206 ? -4.632 -3.008 17.936 1.00 98.50 206 TRP A O 1
ATOM 1676 N N . HIS A 1 207 ? -5.069 -2.551 15.782 1.00 98.06 207 HIS A N 1
ATOM 1677 C CA . HIS A 1 207 ? -6.507 -2.784 15.888 1.00 98.06 207 HIS A CA 1
ATOM 1678 C C . HIS A 1 207 ? -6.822 -4.216 16.323 1.00 98.06 207 HIS A C 1
ATOM 1680 O O . HIS A 1 207 ? -7.676 -4.405 17.194 1.00 98.06 207 HIS A O 1
ATOM 1686 N N . LEU A 1 208 ? -6.108 -5.206 15.783 1.00 98.12 208 LEU A N 1
ATOM 1687 C CA . LEU A 1 208 ? -6.234 -6.603 16.185 1.00 98.12 208 LEU A CA 1
ATOM 1688 C C . LEU A 1 208 ? -5.846 -6.798 17.657 1.00 98.12 208 LEU A C 1
ATOM 1690 O O . LEU A 1 208 ? -6.635 -7.323 18.446 1.00 98.12 208 LEU A O 1
ATOM 1694 N N . ALA A 1 209 ? -4.666 -6.322 18.055 1.00 97.88 209 ALA A N 1
ATOM 1695 C CA . ALA A 1 209 ? -4.176 -6.452 19.422 1.00 97.88 209 ALA A CA 1
ATOM 1696 C C . ALA A 1 209 ? -5.103 -5.757 20.431 1.00 97.88 209 ALA A C 1
ATOM 1698 O O . ALA A 1 209 ? -5.428 -6.338 21.468 1.00 97.88 209 ALA A O 1
ATOM 1699 N N . TYR A 1 210 ? -5.609 -4.560 20.121 1.00 98.06 210 TYR A N 1
ATOM 1700 C CA . TYR A 1 210 ? -6.561 -3.868 20.989 1.00 98.06 210 TYR A CA 1
ATOM 1701 C C . TYR A 1 210 ? -7.908 -4.588 21.048 1.00 98.06 210 TYR A C 1
ATOM 1703 O O . TYR A 1 210 ? -8.510 -4.686 22.122 1.00 98.06 210 TYR A O 1
ATOM 1711 N N . ALA A 1 211 ? -8.379 -5.139 19.925 1.00 97.06 211 ALA A N 1
ATOM 1712 C CA . ALA A 1 211 ? -9.609 -5.918 19.886 1.00 97.06 211 ALA A CA 1
ATOM 1713 C C . ALA A 1 211 ? -9.542 -7.150 20.800 1.00 97.06 211 ALA A C 1
ATOM 1715 O O . ALA A 1 211 ? -10.561 -7.474 21.412 1.00 97.06 211 ALA A O 1
ATOM 1716 N N . VAL A 1 212 ? -8.371 -7.772 20.954 1.00 98.06 212 VAL A N 1
ATOM 1717 C CA . VAL A 1 212 ? -8.153 -8.920 21.850 1.00 98.06 212 VAL A CA 1
ATOM 1718 C C . VAL A 1 212 ? -7.899 -8.479 23.296 1.00 98.06 212 VAL A C 1
ATOM 1720 O O . VAL A 1 212 ? -8.527 -8.981 24.224 1.00 98.06 212 VAL A O 1
ATOM 1723 N N . LEU A 1 213 ? -6.996 -7.520 23.513 1.00 97.81 213 LEU A N 1
ATOM 1724 C CA . LEU A 1 213 ? -6.451 -7.205 24.840 1.00 97.81 213 LEU A CA 1
ATOM 1725 C C . LEU A 1 213 ? -7.249 -6.142 25.604 1.00 97.81 213 LEU A C 1
ATOM 1727 O O . LEU A 1 213 ? -7.103 -6.033 26.827 1.00 97.81 213 LEU A O 1
ATOM 1731 N N . LYS A 1 214 ? -8.055 -5.336 24.896 1.00 96.25 214 LYS A N 1
ATOM 1732 C CA . LYS A 1 214 ? -8.940 -4.279 25.426 1.00 96.25 214 LYS A CA 1
ATOM 1733 C C . LYS A 1 214 ? -8.253 -3.247 26.337 1.00 96.25 214 LYS A C 1
ATOM 1735 O O . LYS A 1 214 ? -8.912 -2.541 27.096 1.00 96.25 214 LYS A O 1
ATOM 1740 N N . ARG A 1 215 ? -6.918 -3.164 26.309 1.00 97.44 215 ARG A N 1
ATOM 1741 C CA . ARG A 1 215 ? -6.108 -2.250 27.129 1.00 97.44 215 ARG A CA 1
ATOM 1742 C C . ARG A 1 215 ? -4.963 -1.682 26.301 1.00 97.44 215 ARG A C 1
ATOM 1744 O O . ARG A 1 215 ? -4.204 -2.442 25.701 1.00 97.44 215 ARG A O 1
ATOM 1751 N N . VAL A 1 216 ? -4.802 -0.357 26.338 1.00 97.56 216 VAL A N 1
ATOM 1752 C CA . VAL A 1 216 ? -3.769 0.365 25.569 1.00 97.56 216 VAL A CA 1
ATOM 1753 C C . VAL A 1 216 ? -2.362 -0.117 25.922 1.00 97.56 216 VAL A C 1
ATOM 1755 O O . VAL A 1 216 ? -1.584 -0.393 25.022 1.00 97.56 216 VAL A O 1
ATOM 1758 N N . SER A 1 217 ? -2.049 -0.300 27.210 1.00 97.12 217 SER A N 1
ATOM 1759 C CA . SER A 1 217 ? -0.720 -0.761 27.638 1.00 97.12 217 SER A CA 1
ATOM 1760 C C . SER A 1 217 ? -0.376 -2.144 27.086 1.00 97.12 217 SER A C 1
ATOM 1762 O O . SER A 1 217 ? 0.670 -2.310 26.475 1.00 97.12 217 SER A O 1
ATOM 1764 N N . LYS A 1 218 ? -1.288 -3.115 27.223 1.00 97.56 218 LYS A N 1
ATOM 1765 C CA . LYS A 1 218 ? -1.104 -4.471 26.686 1.00 97.56 218 LYS A CA 1
ATOM 1766 C C . LYS A 1 218 ? -0.972 -4.468 25.159 1.00 97.56 218 LYS A C 1
ATOM 1768 O O . LYS A 1 218 ? -0.155 -5.201 24.618 1.00 97.56 218 LYS A O 1
ATOM 1773 N N . THR A 1 219 ? -1.760 -3.630 24.486 1.00 98.00 219 THR A N 1
ATOM 1774 C CA . THR A 1 219 ? -1.717 -3.460 23.025 1.00 98.00 219 THR A CA 1
ATOM 1775 C C . THR A 1 219 ? -0.368 -2.914 22.579 1.00 98.00 219 THR A C 1
ATOM 1777 O O . THR A 1 219 ? 0.239 -3.478 21.679 1.00 98.00 219 THR A O 1
ATOM 1780 N N . LEU A 1 220 ? 0.130 -1.868 23.244 1.00 96.81 220 LEU A N 1
ATOM 1781 C CA . LEU A 1 220 ? 1.437 -1.287 22.957 1.00 96.81 220 LEU A CA 1
ATOM 1782 C C . LEU A 1 220 ? 2.564 -2.300 23.192 1.00 96.81 220 LEU A C 1
ATOM 1784 O O . LEU A 1 220 ? 3.444 -2.427 22.350 1.00 96.81 220 LEU A O 1
ATOM 1788 N N . THR A 1 221 ? 2.516 -3.058 24.292 1.00 95.12 221 THR A N 1
ATOM 1789 C CA . THR A 1 221 ? 3.488 -4.130 24.550 1.00 95.12 221 THR A CA 1
ATOM 1790 C C . THR A 1 221 ? 3.463 -5.181 23.440 1.00 95.12 221 THR A C 1
ATOM 1792 O O . THR A 1 221 ? 4.515 -5.513 22.907 1.00 95.12 221 THR A O 1
ATOM 1795 N N . ALA A 1 222 ? 2.282 -5.663 23.041 1.00 95.06 222 ALA A N 1
ATOM 1796 C CA . ALA A 1 222 ? 2.153 -6.627 21.948 1.00 95.06 222 ALA A CA 1
ATOM 1797 C C . ALA A 1 222 ? 2.652 -6.058 20.609 1.00 95.06 222 ALA A C 1
ATOM 1799 O O . ALA A 1 222 ? 3.337 -6.753 19.869 1.00 95.06 222 ALA A O 1
ATOM 1800 N N . PHE A 1 223 ? 2.350 -4.791 20.320 1.00 95.25 223 PHE A N 1
ATOM 1801 C CA . PHE A 1 223 ? 2.803 -4.095 19.118 1.00 95.25 223 PHE A CA 1
ATOM 1802 C C . PHE A 1 223 ? 4.334 -4.009 19.052 1.00 95.25 223 PHE A C 1
ATOM 1804 O O . PHE A 1 223 ? 4.924 -4.355 18.031 1.00 95.25 223 PHE A O 1
ATOM 1811 N N . ILE A 1 224 ? 4.980 -3.600 20.150 1.00 92.19 224 ILE A N 1
ATOM 1812 C CA . ILE A 1 224 ? 6.443 -3.514 20.241 1.00 92.19 224 ILE A CA 1
ATOM 1813 C C . ILE A 1 224 ? 7.065 -4.903 20.078 1.00 92.19 224 ILE A C 1
ATOM 1815 O O . ILE A 1 224 ? 7.947 -5.073 19.243 1.00 92.19 224 ILE A O 1
ATOM 1819 N N . LEU A 1 225 ? 6.579 -5.902 20.821 1.00 90.06 225 LEU A N 1
ATOM 1820 C CA . LEU A 1 225 ? 7.107 -7.268 20.742 1.00 90.06 225 LEU A CA 1
ATOM 1821 C C . LEU A 1 225 ? 6.935 -7.881 19.347 1.00 90.06 225 LEU A C 1
ATOM 1823 O O . LEU A 1 225 ? 7.800 -8.626 18.901 1.00 90.06 225 LEU A O 1
ATOM 1827 N N . PHE A 1 226 ? 5.844 -7.574 18.646 1.00 90.56 226 PHE A N 1
ATOM 1828 C CA . PHE A 1 226 ? 5.609 -8.105 17.307 1.00 90.56 226 PHE A CA 1
ATOM 1829 C C . PHE A 1 226 ? 6.587 -7.527 16.274 1.00 90.56 226 PHE A C 1
ATOM 1831 O O . PHE A 1 226 ? 7.200 -8.287 15.529 1.00 90.56 226 PHE A O 1
ATOM 1838 N N . PHE A 1 227 ? 6.771 -6.202 16.235 1.00 89.12 227 PHE A N 1
ATOM 1839 C CA . PHE A 1 227 ? 7.578 -5.560 15.186 1.00 89.12 227 PHE A CA 1
ATOM 1840 C C . PHE A 1 227 ? 9.073 -5.460 15.494 1.00 89.12 227 PHE A C 1
ATOM 1842 O O . PHE A 1 227 ? 9.872 -5.424 14.564 1.00 89.12 227 PHE A O 1
ATOM 1849 N N . PHE A 1 228 ? 9.472 -5.460 16.765 1.00 82.25 228 PHE A N 1
ATOM 1850 C CA . PHE A 1 228 ? 10.886 -5.438 17.157 1.00 82.25 228 PHE A CA 1
ATOM 1851 C C . PHE A 1 228 ? 11.441 -6.834 17.441 1.00 82.25 228 PHE A C 1
ATOM 1853 O O . PHE A 1 228 ? 12.406 -6.963 18.185 1.00 82.25 228 PHE A O 1
ATOM 1860 N N . ASN A 1 229 ? 10.838 -7.862 16.829 1.00 68.00 229 ASN A N 1
ATOM 1861 C CA . ASN A 1 229 ? 11.243 -9.258 16.948 1.00 68.00 229 ASN A CA 1
ATOM 1862 C C . ASN A 1 229 ? 11.385 -9.671 18.422 1.00 68.00 229 ASN A C 1
ATOM 1864 O O . ASN A 1 229 ? 12.482 -9.753 18.963 1.00 68.00 229 ASN A O 1
ATOM 1868 N N . GLY A 1 230 ? 10.253 -9.930 19.080 1.00 51.78 230 GLY A N 1
ATOM 1869 C CA . GLY A 1 230 ? 10.159 -10.330 20.489 1.00 51.78 230 GLY A CA 1
ATOM 1870 C C . GLY A 1 230 ? 10.835 -11.661 20.851 1.00 51.78 230 GLY A C 1
ATOM 1871 O O . GLY A 1 230 ? 10.516 -12.230 21.894 1.00 51.78 230 GLY A O 1
ATOM 1872 N N . GLY A 1 231 ? 11.732 -12.179 20.011 1.00 57.69 231 GLY A N 1
ATOM 1873 C CA . GLY A 1 231 ? 12.655 -13.244 20.360 1.00 57.69 231 GLY A CA 1
ATOM 1874 C C . GLY A 1 231 ? 13.859 -12.702 21.130 1.00 57.69 231 GLY A C 1
ATOM 1875 O O . GLY A 1 231 ? 14.415 -11.651 20.823 1.00 57.69 231 GLY A O 1
ATOM 1876 N N . PHE A 1 232 ? 14.341 -13.470 22.100 1.00 59.88 232 PHE A N 1
ATOM 1877 C CA . PHE A 1 232 ? 15.571 -13.176 22.838 1.00 59.88 232 PHE A CA 1
ATOM 1878 C C . PHE A 1 232 ? 16.856 -13.427 22.021 1.00 59.88 232 PHE A C 1
ATOM 1880 O O . PHE A 1 232 ? 17.926 -13.613 22.592 1.00 59.88 232 PHE A O 1
ATOM 1887 N N . GLY A 1 233 ? 16.779 -13.412 20.684 1.00 60.12 233 GLY A N 1
ATOM 1888 C CA . GLY A 1 233 ? 17.910 -13.666 19.784 1.00 60.12 233 GLY A CA 1
ATOM 1889 C C . GLY A 1 233 ? 19.099 -12.733 20.037 1.00 60.12 233 GLY A C 1
ATOM 1890 O O . GLY A 1 233 ? 20.246 -13.144 19.920 1.00 60.12 233 GLY A O 1
ATOM 1891 N N . LEU A 1 234 ? 18.826 -11.500 20.481 1.00 63.66 234 LEU A N 1
ATOM 1892 C CA . LEU A 1 234 ? 19.850 -10.535 20.882 1.00 63.66 234 LEU A CA 1
ATOM 1893 C C . LEU A 1 234 ? 20.710 -11.031 22.060 1.00 63.66 234 LEU A C 1
ATOM 1895 O O . LEU A 1 234 ? 21.887 -10.688 22.123 1.00 63.66 234 LEU A O 1
ATOM 1899 N N . MET A 1 235 ? 20.162 -11.848 22.971 1.00 67.81 235 MET A N 1
ATOM 1900 C CA . MET A 1 235 ? 20.896 -12.338 24.147 1.00 67.81 235 MET A CA 1
ATOM 1901 C C . MET A 1 235 ? 22.102 -13.196 23.757 1.00 67.81 235 MET A C 1
ATOM 1903 O O . MET A 1 235 ? 23.166 -13.015 24.337 1.00 67.81 235 MET A O 1
ATOM 1907 N N . TYR A 1 236 ? 21.989 -14.026 22.714 1.00 65.44 236 TYR A N 1
ATOM 1908 C CA . TYR A 1 236 ? 23.109 -14.834 22.214 1.00 65.44 236 TYR A CA 1
ATOM 1909 C C . TYR A 1 236 ? 24.310 -13.974 21.793 1.00 65.44 236 TYR A C 1
ATOM 1911 O O . TYR A 1 236 ? 25.463 -14.326 22.036 1.00 65.44 236 TYR A O 1
ATOM 1919 N N . PHE A 1 237 ? 24.049 -12.805 21.204 1.00 65.56 237 PHE A N 1
ATOM 1920 C CA . PHE A 1 237 ? 25.101 -11.883 20.770 1.00 65.56 237 PHE A CA 1
ATOM 1921 C C . PHE A 1 237 ? 25.640 -11.021 21.918 1.00 65.56 237 PHE A C 1
ATOM 1923 O O . PHE A 1 237 ? 26.809 -10.638 21.899 1.00 65.56 237 PHE A O 1
ATOM 1930 N N . LEU A 1 238 ? 24.818 -10.750 22.938 1.00 71.88 238 LEU A N 1
ATOM 1931 C CA . LEU A 1 238 ? 25.252 -10.096 24.176 1.00 71.88 238 LEU A CA 1
ATOM 1932 C C . LEU A 1 238 ? 26.113 -11.013 25.055 1.00 71.88 238 LEU A C 1
ATOM 1934 O O . LEU A 1 238 ? 27.005 -10.524 25.747 1.00 71.88 238 LEU A O 1
ATOM 1938 N N . ASP A 1 239 ? 25.897 -12.326 25.010 1.00 68.56 239 ASP A N 1
ATOM 1939 C CA . ASP A 1 239 ? 26.755 -13.289 25.704 1.00 68.56 239 ASP A CA 1
ATOM 1940 C C . ASP A 1 239 ? 28.145 -13.361 25.054 1.00 68.56 239 ASP A C 1
ATOM 1942 O O . ASP A 1 239 ? 29.161 -13.317 25.753 1.00 68.56 239 ASP A O 1
ATOM 1946 N N . GLY A 1 240 ? 28.207 -13.346 23.717 1.00 67.69 240 GLY A N 1
ATOM 1947 C CA . GLY A 1 240 ? 29.463 -13.311 22.957 1.00 67.69 240 GLY A CA 1
ATOM 1948 C C . GLY A 1 240 ? 30.296 -12.034 23.143 1.00 67.69 240 GLY A C 1
ATOM 1949 O O . GLY A 1 240 ? 31.500 -12.055 22.905 1.00 67.69 240 GLY A O 1
ATOM 1950 N N . LEU A 1 241 ? 29.696 -10.937 23.619 1.00 73.75 241 LEU A N 1
ATOM 1951 C CA . LEU A 1 241 ? 30.389 -9.672 23.910 1.00 73.75 241 LEU A CA 1
ATOM 1952 C C . LEU A 1 241 ? 31.403 -9.787 25.057 1.00 73.75 241 LEU A C 1
ATOM 1954 O O . LEU A 1 241 ? 32.354 -9.010 25.102 1.00 73.75 241 LEU A O 1
ATOM 1958 N N . LYS A 1 242 ? 31.206 -10.736 25.982 1.00 71.19 242 LYS A N 1
ATOM 1959 C CA . LYS A 1 242 ? 32.099 -10.956 27.134 1.00 71.19 242 LYS A CA 1
ATOM 1960 C C . LYS A 1 242 ? 33.320 -11.820 26.801 1.00 71.19 242 LYS A C 1
ATOM 1962 O O . LYS A 1 242 ? 34.216 -11.926 27.635 1.00 71.19 242 LYS A O 1
ATOM 1967 N N . ALA A 1 243 ? 33.348 -12.452 25.628 1.00 74.88 243 ALA A N 1
ATOM 1968 C CA . ALA A 1 243 ? 34.474 -13.255 25.166 1.00 74.88 243 ALA A CA 1
ATOM 1969 C C . ALA A 1 243 ? 35.596 -12.374 24.583 1.00 74.88 243 ALA A C 1
ATOM 1971 O O . ALA A 1 243 ? 35.356 -11.240 24.159 1.00 74.88 243 ALA A O 1
ATOM 1972 N N . GLU A 1 244 ? 36.826 -12.895 24.529 1.00 73.06 244 GLU A N 1
ATOM 1973 C CA . GLU A 1 244 ? 37.919 -12.246 23.791 1.00 73.06 244 GLU A CA 1
ATOM 1974 C C . GLU A 1 244 ? 37.513 -12.024 22.324 1.00 73.06 244 GLU A C 1
ATOM 1976 O O . GLU A 1 244 ? 36.979 -12.920 21.673 1.00 73.06 244 GLU A O 1
ATOM 1981 N N . GLY A 1 245 ? 37.707 -10.803 21.815 1.00 74.81 245 GLY A N 1
ATOM 1982 C CA . GLY A 1 245 ? 37.245 -10.406 20.476 1.00 74.81 245 GLY A CA 1
ATOM 1983 C C . GLY A 1 245 ? 35.733 -10.143 20.359 1.00 74.81 245 GLY A C 1
ATOM 1984 O O . GLY A 1 245 ? 35.246 -9.822 19.274 1.00 74.81 245 GLY A O 1
ATOM 1985 N N . GLY A 1 246 ? 34.975 -10.214 21.460 1.00 76.75 246 GLY A N 1
ATOM 1986 C CA . GLY A 1 246 ? 33.516 -10.066 21.472 1.00 76.75 246 GLY A CA 1
ATOM 1987 C C . GLY A 1 246 ? 33.003 -8.745 20.890 1.00 76.75 246 GLY A C 1
ATOM 1988 O O . GLY A 1 246 ? 31.994 -8.734 20.191 1.00 76.75 246 GLY A O 1
ATOM 1989 N N . ALA A 1 247 ? 33.720 -7.637 21.103 1.00 79.56 247 ALA A N 1
ATOM 1990 C CA . ALA A 1 247 ? 33.361 -6.330 20.545 1.00 79.56 247 ALA A CA 1
ATOM 1991 C C . ALA A 1 247 ? 33.522 -6.261 19.014 1.00 79.56 247 ALA A C 1
ATOM 1993 O O . ALA A 1 247 ? 32.724 -5.619 18.331 1.00 79.56 247 ALA A O 1
ATOM 1994 N N . GLU A 1 248 ? 34.534 -6.929 18.461 1.00 79.25 248 GLU A N 1
ATOM 1995 C CA . GLU A 1 248 ? 34.753 -6.994 17.013 1.00 79.25 248 GLU A CA 1
ATOM 1996 C C . GLU A 1 248 ? 33.708 -7.900 16.357 1.00 79.25 248 GLU A C 1
ATOM 1998 O O . GLU A 1 248 ? 33.053 -7.499 15.394 1.00 79.25 248 GLU A O 1
ATOM 2003 N N . ASN A 1 249 ? 33.445 -9.063 16.959 1.00 74.06 249 ASN A N 1
ATOM 2004 C CA . ASN A 1 249 ? 32.379 -9.962 16.524 1.00 74.06 249 ASN A CA 1
ATOM 2005 C C . ASN A 1 249 ? 30.986 -9.306 16.606 1.00 74.06 249 ASN A C 1
ATOM 2007 O O . ASN A 1 249 ? 30.146 -9.520 15.732 1.00 74.06 249 ASN A O 1
ATOM 2011 N N . PHE A 1 250 ? 30.743 -8.469 17.619 1.00 77.81 250 PHE A N 1
ATOM 2012 C CA . PHE A 1 250 ? 29.501 -7.709 17.745 1.00 77.81 250 PHE A CA 1
ATOM 2013 C C . PHE A 1 250 ? 29.363 -6.624 16.673 1.00 77.81 250 PHE A C 1
ATOM 2015 O O . PHE A 1 250 ? 28.285 -6.456 16.116 1.00 77.81 250 PHE A O 1
ATOM 2022 N N . ASN A 1 251 ? 30.437 -5.904 16.339 1.00 78.88 251 ASN A N 1
ATOM 2023 C CA . ASN A 1 251 ? 30.398 -4.918 15.254 1.00 78.88 251 ASN A CA 1
ATOM 2024 C C . ASN A 1 251 ? 30.188 -5.580 13.888 1.00 78.88 251 ASN A C 1
ATOM 2026 O O . ASN A 1 251 ? 29.402 -5.083 13.082 1.00 78.88 251 ASN A O 1
ATOM 2030 N N . ARG A 1 252 ? 30.831 -6.730 13.657 1.00 76.06 252 ARG A N 1
ATOM 2031 C CA . ARG A 1 252 ? 30.718 -7.529 12.428 1.00 76.06 252 ARG A CA 1
ATOM 2032 C C . ARG A 1 252 ? 29.266 -7.844 12.062 1.00 76.06 252 ARG A C 1
ATOM 2034 O O . ARG A 1 252 ? 28.897 -7.723 10.904 1.00 76.06 252 ARG A O 1
ATOM 2041 N N . ILE A 1 253 ? 28.414 -8.142 13.043 1.00 73.06 253 ILE A N 1
ATOM 2042 C CA . ILE A 1 253 ? 26.967 -8.376 12.858 1.00 73.06 253 ILE A CA 1
ATOM 2043 C C . ILE A 1 253 ? 26.256 -7.232 12.118 1.00 73.06 253 ILE A C 1
ATOM 2045 O O . ILE A 1 253 ? 25.307 -7.479 11.373 1.00 73.06 253 ILE A O 1
ATOM 2049 N N . PHE A 1 254 ? 26.690 -5.989 12.332 1.00 73.19 254 PHE A N 1
ATOM 2050 C CA . PHE A 1 254 ? 26.074 -4.805 11.733 1.00 73.19 254 PHE A CA 1
ATOM 2051 C C . PHE A 1 254 ? 26.757 -4.357 10.439 1.00 73.19 254 PHE A C 1
ATOM 2053 O O . PHE A 1 254 ? 26.155 -3.601 9.678 1.00 73.19 254 PHE A O 1
ATOM 2060 N N . THR A 1 255 ? 27.996 -4.785 10.192 1.00 73.56 255 THR A N 1
ATOM 2061 C CA . THR A 1 255 ? 28.834 -4.244 9.110 1.00 73.56 255 THR A CA 1
ATOM 2062 C C . THR A 1 255 ? 29.232 -5.267 8.050 1.00 73.56 255 THR A C 1
ATOM 2064 O O . THR A 1 255 ? 29.563 -4.867 6.935 1.00 73.56 255 THR A O 1
ATOM 2067 N N . ALA A 1 256 ? 29.206 -6.565 8.357 1.00 71.38 256 ALA A N 1
ATOM 2068 C CA . ALA A 1 256 ? 29.693 -7.605 7.462 1.00 71.38 256 ALA A CA 1
ATOM 2069 C C . ALA A 1 256 ? 28.617 -8.139 6.500 1.00 71.38 256 ALA A C 1
ATOM 2071 O O . ALA A 1 256 ? 27.424 -8.260 6.808 1.00 71.38 256 ALA A O 1
ATOM 2072 N N . TYR A 1 257 ? 29.069 -8.479 5.292 1.00 69.38 257 TYR A N 1
ATOM 2073 C CA . TYR A 1 257 ? 28.208 -8.871 4.182 1.00 69.38 257 TYR A CA 1
ATOM 2074 C C . TYR A 1 257 ? 27.703 -10.314 4.332 1.00 69.38 257 TYR A C 1
ATOM 2076 O O . TYR A 1 257 ? 28.493 -11.235 4.474 1.00 69.38 257 TYR A O 1
ATOM 2084 N N . TYR A 1 258 ? 26.379 -10.507 4.319 1.00 66.56 258 TYR A N 1
ATOM 2085 C CA . TYR A 1 258 ? 25.653 -11.753 4.640 1.00 66.56 258 TYR A CA 1
ATOM 2086 C C . TYR A 1 258 ? 25.906 -12.354 6.027 1.00 66.56 258 TYR A C 1
ATOM 2088 O O . TYR A 1 258 ? 25.420 -13.439 6.337 1.00 66.56 258 TYR A O 1
ATOM 2096 N N . GLU A 1 259 ? 26.545 -11.602 6.907 1.00 68.25 259 GLU A N 1
ATOM 2097 C CA . GLU A 1 259 ? 26.949 -12.033 8.238 1.00 68.25 259 GLU A CA 1
ATOM 2098 C C . GLU A 1 259 ? 26.038 -11.460 9.333 1.00 68.25 259 GLU A C 1
ATOM 2100 O O . GLU A 1 259 ? 26.466 -11.218 10.460 1.00 68.25 259 GLU A O 1
ATOM 2105 N N . THR A 1 260 ? 24.762 -11.235 9.018 1.00 65.50 260 THR A N 1
ATOM 2106 C CA . THR A 1 260 ? 23.774 -10.796 10.004 1.00 65.50 260 THR A CA 1
ATOM 2107 C C . THR A 1 260 ? 23.317 -11.973 10.880 1.00 65.50 260 THR A C 1
ATOM 2109 O O . THR A 1 260 ? 23.282 -13.111 10.411 1.00 65.50 260 THR A O 1
ATOM 2112 N N . PRO A 1 261 ? 22.891 -11.725 12.133 1.00 59.75 261 PRO A N 1
ATOM 2113 C CA . PRO A 1 261 ? 22.354 -12.701 13.083 1.00 59.75 261 PRO A CA 1
ATOM 2114 C C . PRO A 1 261 ? 21.415 -13.756 12.505 1.00 59.75 261 PRO A C 1
ATOM 2116 O O . PRO A 1 261 ? 21.477 -14.922 12.875 1.00 59.75 261 PRO A O 1
ATOM 2119 N N . THR A 1 262 ? 20.560 -13.345 11.574 1.00 58.41 262 THR A N 1
ATOM 2120 C CA . THR A 1 262 ? 19.564 -14.190 10.910 1.00 58.41 262 THR A CA 1
ATOM 2121 C C . THR A 1 262 ? 20.161 -15.266 10.002 1.00 58.41 262 THR A C 1
ATOM 2123 O O . THR A 1 262 ? 19.453 -16.199 9.642 1.00 58.41 262 THR A O 1
ATOM 2126 N N . ASN A 1 263 ? 21.440 -15.148 9.635 1.00 62.53 263 ASN A N 1
ATOM 2127 C CA . ASN A 1 263 ? 22.124 -16.046 8.704 1.00 62.53 263 ASN A CA 1
ATOM 2128 C C . ASN A 1 263 ? 23.055 -17.044 9.423 1.00 62.53 263 ASN A C 1
ATOM 2130 O O . ASN A 1 263 ? 23.595 -17.947 8.785 1.00 62.53 263 ASN A O 1
ATOM 2134 N N . TYR A 1 264 ? 23.216 -16.936 10.750 1.00 60.75 264 TYR A N 1
ATOM 2135 C CA . TYR A 1 264 ? 23.998 -17.876 11.563 1.00 60.75 264 TYR A CA 1
ATOM 2136 C C . TYR A 1 264 ? 23.142 -19.022 12.095 1.00 60.75 264 TYR A C 1
ATOM 2138 O O . TYR A 1 264 ? 22.819 -19.097 13.278 1.00 60.75 264 TYR A O 1
ATOM 2146 N N . VAL A 1 265 ? 22.797 -19.957 11.216 1.00 56.06 265 VAL A N 1
ATOM 2147 C CA . VAL A 1 265 ? 22.024 -21.158 11.581 1.00 56.06 265 VAL A CA 1
ATOM 2148 C C . VAL A 1 265 ? 22.809 -22.170 12.427 1.00 56.06 265 VAL A C 1
ATOM 2150 O O . VAL A 1 265 ? 22.204 -22.952 13.149 1.00 56.06 265 VAL A O 1
ATOM 2153 N N . ASN A 1 266 ? 24.144 -22.128 12.400 1.00 58.16 266 ASN A N 1
ATOM 2154 C CA . ASN A 1 266 ? 24.999 -23.094 13.107 1.00 58.16 266 ASN A CA 1
ATOM 2155 C C . ASN A 1 266 ? 25.454 -22.630 14.501 1.00 58.16 266 ASN A C 1
ATOM 2157 O O . ASN A 1 266 ? 26.155 -23.361 15.190 1.00 58.16 266 ASN A O 1
ATOM 2161 N N . SER A 1 267 ? 25.105 -21.409 14.907 1.00 55.81 267 SER A N 1
ATOM 2162 C CA . SER A 1 267 ? 25.553 -20.805 16.173 1.00 55.81 267 SER A CA 1
ATOM 2163 C C . SER A 1 267 ? 24.478 -20.837 17.264 1.00 55.81 267 SER A C 1
ATOM 2165 O O . SER A 1 267 ? 24.691 -20.289 18.341 1.00 55.81 267 SER A O 1
ATOM 2167 N N . GLY A 1 268 ? 23.312 -21.421 16.964 1.00 50.25 268 GLY A N 1
ATOM 2168 C CA . GLY A 1 268 ? 22.113 -21.397 17.806 1.00 50.25 268 GLY A CA 1
ATOM 2169 C C . GLY A 1 268 ? 21.653 -22.761 18.332 1.00 50.25 268 GLY A C 1
ATOM 2170 O O . GLY A 1 268 ? 20.472 -22.887 18.651 1.00 50.25 268 GLY A O 1
ATOM 2171 N N . SER A 1 269 ? 22.535 -23.767 18.388 1.00 39.31 269 SER A N 1
ATOM 2172 C CA . SER A 1 269 ? 22.279 -25.065 19.040 1.00 39.31 269 SER A CA 1
ATOM 2173 C C . SER A 1 269 ? 22.982 -25.166 20.385 1.00 39.31 269 SER A C 1
ATOM 2175 O O . SER A 1 269 ? 24.224 -25.006 20.371 1.00 39.31 269 SER A O 1
#

pLDDT: mean 88.38, std 13.3, range [39.31, 98.62]

Secondary structure (DSSP, 8-state):
-HHHHHHHHHHHHHHHHHHHHTTS-HHHHHHHHHHHHHHHHHHTTHHHHHHH-SSHHHHHHHHHHHHHHHHHHHHHHTTTS--SSSTTTS-----HHHHHHHHHHHHHHHHHHHHIIIIISEEETTEEE--GGGHHHHHHHHHHHHHHHHH--SSPBPSSSTTSB--S-THHHHHHHHHHHTT--HHHHHHHHHHHHHHHHHHHHHHHHHHHH-SHHHHHHHHHHHHTT-STHHHHHHHHTTSTTHHHHHHHHHHSTT-SGGG-TTS--

Foldseek 3Di:
DLVVLLVVLLVLLLLLLCLVPVVDASLSSSLRSLVRSLVLLLPLLQVVCQVQFQAPVSSVNSVVVSVVVSVVSCVVRVVVHDPPCPDVPPPDDDDPLRVLLCVQLVVVLVVVLVCLDPAAWDADPNDTDHHQVCVPPSVLLLQLLVQSLVVRHPQGARSVDPPHGDPDPCSSSSQLSSSVNVPDDNSCSVVVVVSSVSSSVLSVQLVVQCVPVVDNVSSVVSSCCVPVVVDPLVVLLVVLCPDVCSVVLSVCLVPPRCNHSVNCPPSPD